Protein AF-A0A1H9YL16-F1 (afdb_monomer_lite)

InterPro domains:
  IPR054199 Protein of unknown function DUF6904 [PF21845] (2-193)

Radius of gyration: 18.54 Å; chains: 1; bounding box: 43×47×52 Å

pLDDT: mean 91.05, std 5.84, range [64.81, 97.44]

Organism: NCBI:txid1120990

Foldseek 3Di:
DKAWAADPPNQWIKIKDDLVLLVLQLVLLDLLLDDPPPDAQCNVVSVLSVVVSVQSVCQNVVNADKDWDQPPDDPVNCVVVVHDDDRTDIMGIGIDGHLSVLSNLLASVVSLVVSLCVQLVDPDDPDSCPRPRRVPDSSSVSSVVVSVNVLVNVPVPDDPVVSVVSVCVSPDPPRHSRNPDCVVSVVVSVVSVD

Sequence (194 aa):
MIFAKNTPNNIGIAIYGDFLDFENLYNALHNVVGEENEFAGYNSARIRVLGLCYDIRHGLMGGLGYEFVDNGLDEDKKRRMELLAPDKNIYLKINVLWPEMLFIMLALNDFLELYAKKKSKTKYSTNLYAEPKVSWDNSIAQVKMLQAAVAECLKGTISETAYGRLLNVMNDRYVSCHGYLTQYIDILNKKLLK

Structure (mmCIF, N/CA/C/O backbone):
data_AF-A0A1H9YL16-F1
#
_entry.id   AF-A0A1H9YL16-F1
#
loop_
_atom_site.group_PDB
_atom_site.id
_atom_site.type_symbol
_atom_site.label_atom_id
_atom_site.label_alt_id
_atom_site.label_comp_id
_atom_site.label_asym_id
_atom_site.label_entity_id
_atom_site.label_seq_id
_atom_site.pdbx_PDB_ins_code
_atom_site.Cartn_x
_atom_site.Cartn_y
_atom_site.Cartn_z
_atom_site.occupancy
_atom_site.B_iso_or_equiv
_atom_site.auth_seq_id
_atom_site.auth_comp_id
_atom_site.auth_asym_id
_atom_site.auth_atom_id
_atom_site.pdbx_PDB_model_num
ATOM 1 N N . MET A 1 1 ? -4.724 8.221 9.145 1.00 81.62 1 MET A N 1
ATOM 2 C CA . MET A 1 1 ? -3.540 7.392 8.830 1.00 81.62 1 MET A CA 1
ATOM 3 C C . MET A 1 1 ? -3.998 5.968 8.605 1.00 81.62 1 MET A C 1
ATOM 5 O O . MET A 1 1 ? -4.716 5.429 9.443 1.00 81.62 1 MET A O 1
ATOM 9 N N . ILE A 1 2 ? -3.551 5.362 7.506 1.00 92.25 2 ILE A N 1
ATOM 10 C CA . ILE A 1 2 ? -3.928 3.997 7.142 1.00 92.25 2 ILE A CA 1
ATOM 11 C C . ILE A 1 2 ? -3.319 2.989 8.115 1.00 92.25 2 ILE A C 1
ATOM 13 O O . ILE A 1 2 ? -2.139 3.080 8.452 1.00 92.25 2 ILE A O 1
ATOM 17 N N . PHE A 1 3 ? -4.110 1.999 8.514 1.00 93.69 3 PHE A N 1
ATOM 18 C CA . PHE A 1 3 ? -3.629 0.818 9.226 1.00 93.69 3 PHE A CA 1
ATOM 19 C C . PHE A 1 3 ? -4.275 -0.443 8.656 1.00 93.69 3 PHE A C 1
ATOM 21 O O . PHE A 1 3 ? -5.264 -0.377 7.923 1.00 93.69 3 PHE A O 1
ATOM 28 N N . ALA A 1 4 ? -3.725 -1.607 8.994 1.00 94.75 4 ALA A N 1
ATOM 29 C CA . ALA A 1 4 ? -4.249 -2.877 8.523 1.00 94.75 4 ALA A CA 1
ATOM 30 C C . ALA A 1 4 ? -4.403 -3.901 9.650 1.00 94.75 4 ALA A C 1
ATOM 32 O O . ALA A 1 4 ? -3.651 -3.900 10.622 1.00 94.75 4 ALA A O 1
ATOM 33 N N . LYS A 1 5 ? -5.396 -4.780 9.511 1.00 94.12 5 LYS A N 1
ATOM 34 C CA . LYS A 1 5 ? -5.653 -5.903 10.420 1.00 94.12 5 LYS A CA 1
ATOM 35 C C . LYS A 1 5 ? -5.912 -7.166 9.610 1.00 94.12 5 LYS A C 1
ATOM 37 O O . LYS A 1 5 ? -6.404 -7.089 8.488 1.00 94.12 5 LYS A O 1
ATOM 42 N N . ASN A 1 6 ? -5.668 -8.336 10.188 1.00 92.56 6 ASN A N 1
ATOM 43 C CA . ASN A 1 6 ? -6.116 -9.575 9.562 1.00 92.56 6 ASN A CA 1
ATOM 44 C C . ASN A 1 6 ? -7.638 -9.636 9.474 1.00 92.56 6 ASN A C 1
ATOM 46 O O . ASN A 1 6 ? -8.360 -9.248 10.394 1.00 92.56 6 ASN A O 1
ATOM 50 N N . THR A 1 7 ? -8.114 -10.193 8.369 1.00 90.00 7 THR A N 1
ATOM 51 C CA . THR A 1 7 ? -9.496 -10.663 8.273 1.00 90.00 7 THR A CA 1
ATOM 52 C C . THR A 1 7 ? -9.680 -11.937 9.108 1.00 90.00 7 THR A C 1
ATOM 54 O O . THR A 1 7 ? -8.699 -12.634 9.397 1.00 90.00 7 THR A O 1
ATOM 57 N N . PRO A 1 8 ? -10.924 -12.274 9.501 1.00 83.81 8 PRO A N 1
ATOM 58 C CA . PRO A 1 8 ? -11.208 -13.547 10.155 1.00 83.81 8 PRO A CA 1
ATOM 59 C C . PRO A 1 8 ? -10.606 -14.729 9.385 1.00 83.81 8 PRO A C 1
ATOM 61 O O . PRO A 1 8 ? -10.583 -14.734 8.154 1.00 83.81 8 PRO A O 1
ATOM 64 N N . ASN A 1 9 ? -10.116 -15.729 10.118 1.00 81.50 9 ASN A N 1
ATOM 65 C CA . ASN A 1 9 ? -9.454 -16.925 9.579 1.00 81.50 9 ASN A CA 1
ATOM 66 C C . ASN A 1 9 ? -8.136 -16.664 8.821 1.00 81.50 9 ASN A C 1
ATOM 68 O O . ASN A 1 9 ? -7.626 -17.577 8.180 1.00 81.50 9 ASN A O 1
ATOM 72 N N . ASN A 1 10 ? -7.565 -15.453 8.901 1.00 82.81 10 ASN A N 1
ATOM 73 C CA . ASN A 1 10 ? -6.308 -15.074 8.238 1.00 82.81 10 ASN A CA 1
ATOM 74 C C . ASN A 1 10 ? -6.303 -15.345 6.719 1.00 82.81 10 ASN A C 1
ATOM 76 O O . ASN A 1 10 ? -5.266 -15.653 6.138 1.00 82.81 10 ASN A O 1
ATOM 80 N N . ILE A 1 11 ? -7.464 -15.226 6.067 1.00 88.12 11 ILE A N 1
ATOM 81 C CA . ILE A 1 11 ? -7.628 -15.425 4.613 1.00 88.12 11 ILE A CA 1
ATOM 82 C C . ILE A 1 11 ? -7.128 -14.194 3.829 1.00 88.12 11 ILE A C 1
ATOM 84 O O . ILE A 1 11 ? -6.765 -14.252 2.654 1.00 88.12 11 ILE A O 1
ATOM 88 N N . GLY A 1 12 ? -7.063 -13.050 4.494 1.00 91.94 12 GLY A N 1
ATOM 89 C CA . GLY A 1 12 ? -6.628 -11.798 3.904 1.00 91.94 12 GLY A CA 1
ATOM 90 C C . GLY A 1 12 ? -6.416 -10.703 4.931 1.00 91.94 12 GLY A C 1
ATOM 91 O O . GLY A 1 12 ? -6.433 -10.938 6.142 1.00 91.94 12 GLY A O 1
ATOM 92 N N . ILE A 1 13 ? -6.294 -9.491 4.419 1.00 94.56 13 ILE A N 1
ATOM 93 C CA . ILE A 1 13 ? -6.033 -8.263 5.149 1.00 94.56 13 ILE A CA 1
ATOM 94 C C . ILE A 1 13 ? -7.198 -7.288 4.966 1.00 94.56 13 ILE A C 1
ATOM 96 O O . ILE A 1 13 ? -7.764 -7.157 3.883 1.00 94.56 13 ILE A O 1
ATOM 100 N N . ALA A 1 14 ? -7.565 -6.616 6.046 1.00 94.56 14 ALA A N 1
ATOM 101 C CA . ALA A 1 14 ? -8.480 -5.494 6.056 1.00 94.56 14 ALA A CA 1
ATOM 102 C C . ALA A 1 14 ? -7.664 -4.211 6.205 1.00 94.56 14 ALA A C 1
ATOM 104 O O . ALA A 1 14 ? -6.931 -4.063 7.183 1.00 94.56 14 ALA A O 1
ATOM 105 N N . ILE A 1 15 ? -7.788 -3.299 5.247 1.00 95.25 15 ILE A N 1
ATOM 106 C CA . ILE A 1 15 ? -7.139 -1.988 5.272 1.00 95.25 15 ILE A CA 1
ATOM 107 C C . ILE A 1 15 ? -8.178 -0.961 5.705 1.00 95.25 15 ILE A C 1
ATOM 109 O O . ILE A 1 15 ? -9.311 -0.970 5.220 1.00 95.25 15 ILE A O 1
ATOM 113 N N . TYR A 1 16 ? -7.768 -0.088 6.616 1.00 94.75 16 TYR A N 1
ATOM 114 C CA . TYR A 1 16 ? -8.599 0.925 7.240 1.00 94.75 16 TYR A CA 1
ATOM 115 C C . TYR A 1 16 ? -8.030 2.315 7.001 1.00 94.75 16 TYR A C 1
ATOM 117 O O . TYR A 1 16 ? -6.815 2.499 7.049 1.00 94.75 16 TYR A O 1
ATOM 125 N N . GLY A 1 17 ? -8.904 3.293 6.810 1.00 93.75 17 GLY A N 1
ATOM 126 C CA . GLY A 1 17 ? -8.534 4.699 6.693 1.00 93.75 17 GLY A CA 1
ATOM 127 C C . GLY A 1 17 ? -9.765 5.590 6.720 1.00 93.75 17 GLY A C 1
ATOM 128 O O . GLY A 1 17 ? -10.891 5.114 6.548 1.00 93.75 17 GLY A O 1
ATOM 129 N N . ASP A 1 18 ? -9.562 6.879 6.959 1.00 92.75 18 ASP A N 1
ATOM 130 C CA . ASP A 1 18 ? -10.617 7.858 6.724 1.00 92.75 18 ASP A CA 1
ATOM 131 C C . ASP A 1 18 ? -10.764 8.175 5.220 1.00 92.75 18 ASP A C 1
ATOM 133 O O . ASP A 1 18 ? -10.103 7.592 4.354 1.00 92.75 18 ASP A O 1
ATOM 137 N N . PHE A 1 19 ? -11.678 9.089 4.894 1.00 92.38 19 PHE A N 1
ATOM 138 C CA . PHE A 1 19 ? -11.917 9.505 3.514 1.00 92.38 19 PHE A CA 1
ATOM 139 C C . PHE A 1 19 ? -10.652 10.066 2.841 1.00 92.38 19 PHE A C 1
ATOM 141 O O . PHE A 1 19 ? -10.338 9.691 1.711 1.00 92.38 19 PHE A O 1
ATOM 148 N N . LEU A 1 20 ? -9.913 10.935 3.536 1.00 93.94 20 LEU A N 1
ATOM 149 C CA . LEU A 1 20 ? -8.737 11.607 2.983 1.00 93.94 20 LEU A CA 1
ATOM 150 C C . LEU A 1 20 ? -7.568 10.636 2.833 1.00 93.94 20 LEU A C 1
ATOM 152 O O . LEU A 1 20 ? -6.841 10.698 1.844 1.00 93.94 20 LEU A O 1
ATOM 156 N N . ASP A 1 21 ? -7.391 9.724 3.785 1.00 94.31 21 ASP A N 1
ATOM 157 C CA . ASP A 1 21 ? -6.419 8.637 3.705 1.00 94.31 21 ASP A CA 1
ATOM 158 C C . ASP A 1 21 ? -6.613 7.827 2.410 1.00 94.31 21 ASP A C 1
ATOM 160 O O . ASP A 1 21 ? -5.667 7.615 1.648 1.00 94.31 21 ASP A O 1
ATOM 164 N N . PHE A 1 22 ? -7.846 7.394 2.134 1.00 94.94 22 PHE A N 1
ATOM 165 C CA . PHE A 1 22 ? -8.168 6.581 0.958 1.00 94.94 22 PHE A CA 1
ATOM 166 C C . PHE A 1 22 ? -8.114 7.369 -0.350 1.00 94.94 22 PHE A C 1
ATOM 168 O O . PHE A 1 22 ? -7.637 6.837 -1.352 1.00 94.94 22 PHE A O 1
ATOM 175 N N . GLU A 1 23 ? -8.535 8.633 -0.355 1.00 95.50 23 GLU A N 1
ATOM 176 C CA . GLU A 1 23 ? -8.397 9.506 -1.522 1.00 95.50 23 GLU A CA 1
ATOM 177 C C . GLU A 1 23 ? -6.918 9.729 -1.882 1.00 95.50 23 GLU A C 1
ATOM 179 O O . GLU A 1 23 ? -6.515 9.571 -3.039 1.00 95.50 23 GLU A O 1
ATOM 184 N N . ASN A 1 24 ? -6.080 10.019 -0.884 1.00 96.44 24 ASN A N 1
ATOM 185 C CA . ASN A 1 24 ? -4.642 10.191 -1.078 1.00 96.44 24 ASN A CA 1
ATOM 186 C C . ASN A 1 24 ? -3.974 8.899 -1.554 1.00 96.44 24 ASN A C 1
ATOM 188 O O . ASN A 1 24 ? -3.151 8.943 -2.471 1.00 96.44 24 ASN A O 1
ATOM 192 N N . LEU A 1 25 ? -4.347 7.751 -0.978 1.00 96.88 25 LEU A N 1
ATOM 193 C CA . LEU A 1 25 ? -3.823 6.455 -1.401 1.00 96.88 25 LEU A CA 1
ATOM 194 C C . LEU A 1 25 ? -4.226 6.123 -2.840 1.00 96.88 25 LEU A C 1
ATOM 196 O O . LEU A 1 25 ? -3.376 5.712 -3.627 1.00 96.88 25 LEU A O 1
ATOM 200 N N . TYR A 1 26 ? -5.495 6.327 -3.199 1.00 96.62 26 TYR A N 1
ATOM 201 C CA . TYR A 1 26 ? -5.990 6.115 -4.558 1.00 96.62 26 TYR A CA 1
ATOM 202 C C . TYR A 1 26 ? -5.183 6.935 -5.573 1.00 96.62 26 TYR A C 1
ATOM 204 O O . TYR A 1 26 ? -4.664 6.387 -6.549 1.00 96.62 26 TYR A O 1
ATOM 212 N N . ASN A 1 27 ? -5.019 8.234 -5.308 1.00 96.69 27 ASN A N 1
ATOM 213 C CA . ASN A 1 27 ? -4.267 9.132 -6.181 1.00 96.69 27 ASN A CA 1
ATOM 214 C C . ASN A 1 27 ? -2.795 8.706 -6.288 1.00 96.69 27 ASN A C 1
ATOM 216 O O . ASN A 1 27 ? -2.235 8.671 -7.383 1.00 96.69 27 ASN A O 1
ATOM 220 N N . ALA A 1 28 ? -2.173 8.334 -5.169 1.00 97.38 28 ALA A N 1
ATOM 221 C CA . ALA A 1 28 ? -0.786 7.888 -5.136 1.00 97.38 28 ALA A CA 1
ATOM 222 C C . ALA A 1 28 ? -0.557 6.599 -5.940 1.00 97.38 28 ALA A C 1
ATOM 224 O O . ALA A 1 28 ? 0.375 6.539 -6.743 1.00 97.38 28 ALA A O 1
ATOM 225 N N . LEU A 1 29 ? -1.417 5.590 -5.766 1.00 97.44 29 LEU A N 1
ATOM 226 C CA . LEU A 1 29 ? -1.339 4.331 -6.509 1.00 97.44 29 LEU A CA 1
ATOM 227 C C . LEU A 1 29 ? -1.522 4.566 -8.012 1.00 97.44 29 LEU A C 1
ATOM 229 O O . LEU A 1 29 ? -0.734 4.061 -8.811 1.00 97.44 29 LEU A O 1
ATOM 233 N N . HIS A 1 30 ? -2.508 5.380 -8.398 1.00 95.69 30 HIS A N 1
ATOM 234 C CA . HIS A 1 30 ? -2.749 5.717 -9.800 1.00 95.69 30 HIS A CA 1
ATOM 235 C C . HIS A 1 30 ? -1.549 6.446 -10.432 1.00 95.69 30 HIS A C 1
ATOM 237 O O . HIS A 1 30 ? -1.158 6.140 -11.557 1.00 95.69 30 HIS A O 1
ATOM 243 N N . ASN A 1 31 ? -0.920 7.368 -9.697 1.00 95.81 31 ASN A N 1
ATOM 244 C CA . ASN A 1 31 ? 0.251 8.109 -10.170 1.00 95.81 31 ASN A CA 1
ATOM 245 C C . ASN A 1 31 ? 1.494 7.223 -10.333 1.00 95.81 31 ASN A C 1
ATOM 247 O O . ASN A 1 31 ? 2.228 7.362 -11.311 1.00 95.81 31 ASN A O 1
ATOM 251 N N . VAL A 1 32 ? 1.747 6.333 -9.368 1.00 96.56 32 VAL A N 1
ATOM 252 C CA . VAL A 1 32 ? 2.953 5.487 -9.333 1.00 96.56 32 VAL A CA 1
ATOM 253 C C . VAL A 1 32 ? 2.912 4.400 -10.406 1.00 96.56 32 VAL A C 1
ATOM 255 O O . VAL A 1 32 ? 3.930 4.114 -11.032 1.00 96.56 32 VAL A O 1
ATOM 258 N N . VAL A 1 33 ? 1.738 3.821 -10.657 1.00 95.62 33 VAL A N 1
ATOM 259 C CA . VAL A 1 33 ? 1.560 2.762 -11.663 1.00 95.62 33 VAL A CA 1
ATOM 260 C C . VAL A 1 33 ? 1.631 3.298 -13.101 1.00 95.62 33 VAL A C 1
ATOM 262 O O . VAL A 1 33 ? 1.930 2.538 -14.024 1.00 95.62 33 VAL A O 1
ATOM 265 N N . GLY A 1 34 ? 1.417 4.602 -13.290 1.00 92.75 34 GLY A N 1
ATOM 266 C CA . GLY A 1 34 ? 1.558 5.272 -14.579 1.00 92.75 34 GLY A CA 1
ATOM 267 C C . GLY A 1 34 ? 0.440 4.966 -15.577 1.00 92.75 34 GLY A C 1
ATOM 268 O O . GLY A 1 34 ? -0.555 4.281 -15.289 1.00 92.75 34 GLY A O 1
ATOM 269 N N . GLU A 1 35 ? 0.611 5.503 -16.780 1.00 92.00 35 GLU A N 1
ATOM 270 C CA . GLU A 1 35 ? -0.367 5.393 -17.862 1.00 92.00 35 GLU A CA 1
ATOM 271 C C . GLU A 1 35 ? -0.364 4.002 -18.513 1.00 92.00 35 GLU A C 1
ATOM 273 O O . GLU A 1 35 ? 0.521 3.166 -18.300 1.00 92.00 35 GLU A O 1
ATOM 278 N N . GLU A 1 36 ? -1.391 3.723 -19.314 1.00 87.44 36 GLU A N 1
ATOM 279 C CA . GLU A 1 36 ? -1.464 2.468 -20.058 1.00 87.44 36 GLU A CA 1
ATOM 280 C C . GLU A 1 36 ? -0.266 2.317 -21.009 1.00 87.44 36 GLU A C 1
ATOM 282 O O . GLU A 1 36 ? 0.101 3.246 -21.726 1.00 87.44 36 GLU A O 1
ATOM 287 N N . ASN A 1 37 ? 0.347 1.128 -21.017 1.00 84.31 37 ASN A N 1
ATOM 288 C CA . ASN A 1 37 ? 1.537 0.796 -21.809 1.00 84.31 37 ASN A CA 1
ATOM 289 C C . ASN A 1 37 ? 2.785 1.647 -21.519 1.00 84.31 37 ASN A C 1
ATOM 291 O O . ASN A 1 37 ? 3.779 1.522 -22.233 1.00 84.31 37 ASN A O 1
ATOM 295 N N . GLU A 1 38 ? 2.781 2.459 -20.459 1.00 89.94 38 GLU A N 1
ATOM 296 C CA . GLU A 1 38 ? 3.949 3.253 -20.080 1.00 89.94 38 GLU A CA 1
ATOM 297 C C . GLU A 1 38 ? 5.131 2.363 -19.657 1.00 89.94 38 GLU A C 1
ATOM 299 O O . GLU A 1 38 ? 6.274 2.585 -20.063 1.00 89.94 38 GLU A O 1
ATOM 304 N N . PHE A 1 39 ? 4.850 1.314 -18.879 1.00 89.75 39 PHE A N 1
ATOM 305 C CA . PHE A 1 39 ? 5.847 0.359 -18.401 1.00 89.75 39 PHE A CA 1
ATOM 306 C C . PHE A 1 39 ? 5.653 -1.005 -19.070 1.00 89.75 39 PHE A C 1
ATOM 308 O O . PHE A 1 39 ? 4.909 -1.867 -18.591 1.00 89.75 39 PHE A O 1
ATOM 315 N N . ALA A 1 40 ? 6.342 -1.213 -20.195 1.00 88.75 40 ALA A N 1
ATOM 316 C CA . ALA A 1 40 ? 6.286 -2.469 -20.938 1.00 88.75 40 ALA A CA 1
ATOM 317 C C . ALA A 1 40 ? 6.629 -3.678 -20.042 1.00 88.75 40 ALA A C 1
ATOM 319 O O . ALA A 1 40 ? 7.577 -3.649 -19.258 1.00 88.75 40 ALA A O 1
ATOM 320 N N . GLY A 1 41 ? 5.833 -4.745 -20.152 1.00 90.38 41 GLY A N 1
ATOM 321 C CA . GLY A 1 41 ? 5.973 -5.963 -19.343 1.00 90.38 41 GLY A CA 1
ATOM 322 C C . GLY A 1 41 ? 5.351 -5.898 -17.943 1.00 90.38 41 GLY A C 1
ATOM 323 O O . GLY A 1 41 ? 5.262 -6.932 -17.289 1.00 90.38 41 GLY A O 1
ATOM 324 N N . TYR A 1 42 ? 4.843 -4.740 -17.507 1.00 94.12 42 TYR A N 1
ATOM 325 C CA . TYR A 1 42 ? 4.148 -4.588 -16.221 1.00 94.12 42 TYR A CA 1
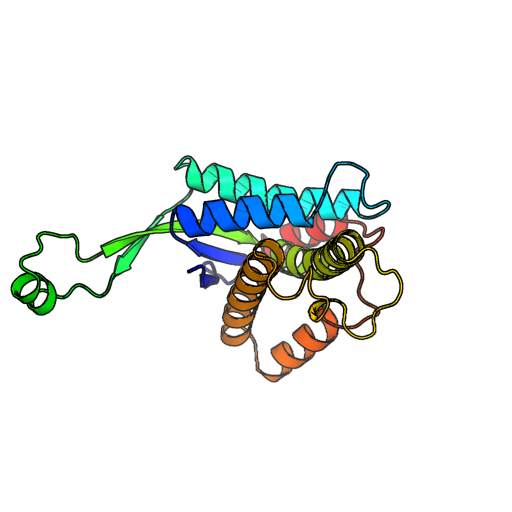ATOM 326 C C . TYR A 1 42 ? 2.624 -4.485 -16.345 1.00 94.12 42 TYR A C 1
ATOM 328 O O . TYR A 1 42 ? 1.941 -4.371 -15.333 1.00 94.12 42 TYR A O 1
ATOM 336 N N . ASN A 1 43 ? 2.062 -4.584 -17.555 1.00 92.25 43 ASN A N 1
ATOM 337 C CA . ASN A 1 43 ? 0.621 -4.428 -17.803 1.00 92.25 43 ASN A CA 1
ATOM 338 C C . ASN A 1 43 ? -0.252 -5.317 -16.898 1.00 92.25 43 ASN A C 1
ATOM 340 O O . ASN A 1 43 ? -1.227 -4.846 -16.318 1.00 92.25 43 ASN A O 1
ATOM 344 N N . SER A 1 44 ? 0.129 -6.584 -16.716 1.00 92.44 44 SER A N 1
ATOM 345 C CA . SER A 1 44 ? -0.629 -7.506 -15.859 1.00 92.44 44 SER A CA 1
ATOM 346 C C . SER A 1 44 ? -0.529 -7.143 -14.375 1.00 92.44 44 SER A C 1
ATOM 348 O O . SER A 1 44 ? -1.525 -7.223 -13.660 1.00 92.44 44 SER A O 1
ATOM 350 N N . ALA A 1 45 ? 0.647 -6.710 -13.910 1.00 95.12 45 ALA A N 1
ATOM 351 C CA . ALA A 1 45 ? 0.844 -6.250 -12.536 1.00 95.12 45 ALA A CA 1
ATOM 352 C C . ALA A 1 45 ? 0.093 -4.932 -12.273 1.00 95.12 45 ALA A C 1
ATOM 354 O O . ALA A 1 45 ? -0.557 -4.782 -11.242 1.00 95.12 45 ALA A O 1
ATOM 355 N N . ARG A 1 46 ? 0.097 -4.018 -13.251 1.00 95.88 46 ARG A N 1
ATOM 356 C CA . ARG A 1 46 ? -0.652 -2.754 -13.239 1.00 95.88 46 ARG A CA 1
ATOM 357 C C . ARG A 1 46 ? -2.140 -2.996 -13.026 1.00 95.88 46 ARG A C 1
ATOM 359 O O . ARG A 1 46 ? -2.728 -2.362 -12.161 1.00 95.88 46 ARG A O 1
ATOM 366 N N . ILE A 1 47 ? -2.737 -3.937 -13.757 1.00 95.31 47 ILE A N 1
ATOM 367 C CA . ILE A 1 47 ? -4.164 -4.269 -13.607 1.00 95.31 47 ILE A CA 1
ATOM 368 C C . ILE A 1 47 ? -4.489 -4.727 -12.177 1.00 95.31 47 ILE A C 1
ATOM 370 O O . ILE A 1 47 ? -5.520 -4.334 -11.643 1.00 95.31 47 ILE A O 1
ATOM 374 N N . ARG A 1 48 ? -3.608 -5.499 -11.531 1.00 96.19 48 ARG A N 1
ATOM 375 C CA . ARG A 1 48 ? -3.805 -5.969 -10.145 1.00 96.19 48 ARG A CA 1
ATOM 376 C C . ARG A 1 48 ? -3.782 -4.817 -9.142 1.00 96.19 48 ARG A C 1
ATOM 378 O O . ARG A 1 48 ? -4.679 -4.705 -8.314 1.00 96.19 48 ARG A O 1
ATOM 385 N N . VAL A 1 49 ? -2.817 -3.902 -9.274 1.00 97.12 49 VAL A N 1
ATOM 386 C CA . VAL A 1 49 ? -2.770 -2.689 -8.437 1.00 97.12 49 VAL A CA 1
ATOM 387 C C . VAL A 1 49 ? -3.985 -1.790 -8.696 1.00 97.12 49 VAL A C 1
ATOM 389 O O . VAL A 1 49 ? -4.571 -1.261 -7.756 1.00 97.12 49 VAL A O 1
ATOM 392 N N . LEU A 1 50 ? -4.425 -1.653 -9.949 1.00 96.44 50 LEU A N 1
ATOM 393 C CA . LEU A 1 50 ? -5.647 -0.913 -10.275 1.00 96.44 50 LEU A CA 1
ATOM 394 C C . LEU A 1 50 ? -6.918 -1.592 -9.748 1.00 96.44 50 LEU A C 1
ATOM 396 O O . LEU A 1 50 ? -7.883 -0.893 -9.452 1.00 96.44 50 LEU A O 1
ATOM 400 N N . GLY A 1 51 ? -6.915 -2.916 -9.577 1.00 95.62 51 GLY A N 1
ATOM 401 C CA . GLY A 1 51 ? -7.964 -3.641 -8.857 1.00 95.62 51 GLY A CA 1
ATOM 402 C C . GLY A 1 51 ? -8.103 -3.152 -7.414 1.00 95.62 51 GLY A C 1
ATOM 403 O O . GLY A 1 51 ? -9.205 -2.835 -6.978 1.00 95.62 51 GLY A O 1
ATOM 404 N N . LEU A 1 52 ? -6.984 -2.946 -6.712 1.00 95.62 52 LEU A N 1
ATOM 405 C CA . LEU A 1 52 ? -7.003 -2.318 -5.386 1.00 95.62 52 LEU A CA 1
ATOM 406 C C . LEU A 1 52 ? -7.534 -0.876 -5.439 1.00 95.62 52 LEU A C 1
ATOM 408 O O . LEU A 1 52 ? -8.322 -0.480 -4.583 1.00 95.62 52 LEU A O 1
ATOM 412 N N . CYS A 1 53 ? -7.149 -0.085 -6.446 1.00 95.75 53 CYS A N 1
ATOM 413 C CA . CYS A 1 53 ? -7.700 1.265 -6.629 1.00 95.75 53 CYS A CA 1
ATOM 414 C C . CYS A 1 53 ? -9.219 1.248 -6.839 1.00 95.75 53 CYS A C 1
ATOM 416 O O . CYS A 1 53 ? -9.919 2.137 -6.351 1.00 95.75 53 CYS A O 1
ATOM 418 N N . TYR A 1 54 ? -9.724 0.251 -7.565 1.00 94.69 54 TYR A N 1
ATOM 419 C CA . TYR A 1 54 ? -11.152 0.053 -7.773 1.00 94.69 54 TYR A CA 1
ATOM 420 C C . TYR A 1 54 ? -11.869 -0.227 -6.448 1.00 94.69 54 TYR A C 1
ATOM 422 O O . TYR A 1 54 ? -12.853 0.449 -6.145 1.00 94.69 54 TYR A O 1
ATOM 430 N N . ASP A 1 55 ? -11.327 -1.119 -5.616 1.00 93.44 55 ASP A N 1
ATOM 431 C CA . ASP A 1 55 ? -11.881 -1.409 -4.289 1.00 93.44 55 ASP A CA 1
ATOM 432 C C . ASP A 1 55 ? -11.864 -0.169 -3.382 1.00 93.44 55 ASP A C 1
ATOM 434 O O . ASP A 1 55 ? -12.876 0.162 -2.766 1.00 93.44 55 ASP A O 1
ATOM 438 N N . ILE A 1 56 ? -10.758 0.587 -3.354 1.00 93.88 56 ILE A N 1
ATOM 439 C CA . ILE A 1 56 ? -10.666 1.850 -2.597 1.00 93.88 56 ILE A CA 1
ATOM 440 C C . ILE A 1 56 ? -11.761 2.825 -3.043 1.00 93.88 56 ILE A C 1
ATOM 442 O O . ILE A 1 56 ? -12.474 3.393 -2.213 1.00 93.88 56 ILE A O 1
ATOM 446 N N . ARG A 1 57 ? -11.936 2.998 -4.357 1.00 91.94 57 ARG A N 1
ATOM 447 C CA . ARG A 1 57 ? -12.941 3.906 -4.920 1.00 91.94 57 ARG A CA 1
ATOM 448 C C . ARG A 1 57 ? -14.363 3.465 -4.580 1.00 91.94 57 ARG A C 1
ATOM 450 O O . ARG A 1 57 ? -15.191 4.306 -4.240 1.00 91.94 57 ARG A O 1
ATOM 457 N N . HIS A 1 58 ? -14.635 2.164 -4.614 1.00 89.94 58 HIS A N 1
ATOM 458 C CA . HIS A 1 58 ? -15.906 1.608 -4.154 1.00 89.94 58 HIS A CA 1
ATOM 459 C C . HIS A 1 58 ? -16.140 1.840 -2.656 1.00 89.94 58 HIS A C 1
ATOM 461 O O . HIS A 1 58 ? -17.263 2.147 -2.252 1.00 89.94 58 HIS A O 1
ATOM 467 N N . GLY A 1 59 ? -15.090 1.763 -1.836 1.00 86.75 59 GLY A N 1
ATOM 468 C CA . GLY A 1 59 ? -15.157 2.102 -0.415 1.00 86.75 59 GLY A CA 1
ATOM 469 C C . GLY A 1 59 ? -15.512 3.565 -0.173 1.00 86.75 59 GLY A C 1
ATOM 470 O O . GLY A 1 59 ? -16.401 3.851 0.625 1.00 86.75 59 GLY A O 1
ATOM 471 N N . LEU A 1 60 ? -14.901 4.484 -0.925 1.00 88.50 60 LEU A N 1
ATOM 472 C CA . LEU A 1 60 ? -15.215 5.918 -0.873 1.00 88.50 60 LEU A CA 1
ATOM 473 C C . LEU A 1 60 ? -16.660 6.231 -1.297 1.00 88.50 60 LEU A C 1
ATOM 475 O O . LEU A 1 60 ? -17.250 7.188 -0.805 1.00 88.50 60 LEU A O 1
ATOM 479 N N . MET A 1 61 ? -17.254 5.415 -2.173 1.00 87.88 61 MET A N 1
ATOM 480 C CA . MET A 1 61 ? -18.661 5.533 -2.585 1.00 87.88 61 MET A CA 1
ATOM 481 C C . MET A 1 61 ? -19.655 4.951 -1.561 1.00 87.88 61 MET A C 1
ATOM 483 O O . MET A 1 61 ? -20.855 4.927 -1.824 1.00 87.88 61 MET A O 1
ATOM 487 N N . GLY A 1 62 ? -19.179 4.464 -0.409 1.00 77.69 62 GLY A N 1
ATOM 488 C CA . GLY A 1 62 ? -20.012 3.840 0.622 1.00 77.69 62 GLY A CA 1
ATOM 489 C C . GLY A 1 62 ? -20.396 2.387 0.324 1.00 77.69 62 GLY A C 1
ATOM 490 O O . GLY A 1 62 ? -21.276 1.840 0.981 1.00 77.69 62 GLY A O 1
ATOM 491 N N . GLY A 1 63 ? -19.755 1.753 -0.665 1.00 69.62 63 GLY A N 1
ATOM 492 C CA . GLY A 1 63 ? -20.036 0.370 -1.061 1.00 69.62 63 GLY A CA 1
ATOM 493 C C . GLY A 1 63 ? -19.339 -0.697 -0.211 1.00 69.62 63 GLY A C 1
ATOM 494 O O . GLY A 1 63 ? -19.647 -1.878 -0.360 1.00 69.62 63 GLY A O 1
ATOM 495 N N . LEU A 1 64 ? -18.402 -0.312 0.661 1.00 67.38 64 LEU A N 1
ATOM 496 C CA . LEU A 1 64 ? -17.644 -1.229 1.519 1.00 67.38 64 LEU A CA 1
ATOM 497 C C . LEU A 1 64 ? -17.897 -0.953 3.006 1.00 67.38 64 LEU A C 1
ATOM 499 O O . LEU A 1 64 ? -18.497 0.052 3.383 1.00 67.38 64 LEU A O 1
ATOM 503 N N . GLY A 1 65 ? -17.476 -1.896 3.853 1.00 81.00 65 GLY A N 1
ATOM 504 C CA . GLY A 1 65 ? -17.703 -1.834 5.295 1.00 81.00 65 GLY A CA 1
ATOM 505 C C . GLY A 1 65 ? -17.061 -0.611 5.953 1.00 81.00 65 GLY A C 1
ATOM 506 O O . GLY A 1 65 ? -16.139 0.002 5.420 1.00 81.00 65 GLY A O 1
ATOM 507 N N . TYR A 1 66 ? -17.528 -0.291 7.154 1.00 88.69 66 TYR A N 1
ATOM 508 C CA . TYR A 1 66 ? -16.964 0.759 7.995 1.00 88.69 66 TYR A CA 1
ATOM 509 C C . TYR A 1 66 ? -16.832 0.270 9.438 1.00 88.69 66 TYR A C 1
ATOM 511 O O . TYR A 1 66 ? -17.472 -0.701 9.845 1.00 88.69 66 TYR A O 1
ATOM 519 N N . GLU A 1 67 ? -15.993 0.943 10.216 1.00 89.88 67 GLU A N 1
ATOM 520 C CA . GLU A 1 67 ? -15.787 0.666 11.635 1.00 89.88 67 GLU A CA 1
ATOM 521 C C . GLU A 1 67 ? -15.726 1.991 12.403 1.00 89.88 67 GLU A C 1
ATOM 523 O O . GLU A 1 67 ? -15.152 2.972 11.925 1.00 89.88 67 GLU A O 1
ATOM 528 N N . PHE A 1 68 ? -16.345 2.035 13.583 1.00 90.00 68 PHE A N 1
ATOM 529 C CA . PHE A 1 68 ? -16.229 3.182 14.479 1.00 90.00 68 PHE A CA 1
ATOM 530 C C . PHE A 1 68 ? -14.951 3.046 15.301 1.00 90.00 68 PHE A C 1
ATOM 532 O O . PHE A 1 68 ? -14.782 2.065 16.024 1.00 90.00 68 PHE A O 1
ATOM 539 N N . VAL A 1 69 ? -14.075 4.039 15.202 1.00 89.88 69 VAL A N 1
ATOM 540 C CA . VAL A 1 69 ? -12.781 4.080 15.888 1.00 89.88 69 VAL A CA 1
ATOM 541 C C . VAL A 1 69 ? -12.782 5.245 16.866 1.00 89.88 69 VAL A C 1
ATOM 543 O O . VAL A 1 69 ? -13.126 6.364 16.487 1.00 89.88 69 VAL A O 1
ATOM 546 N N . ASP A 1 70 ? -12.394 4.994 18.115 1.00 89.50 70 ASP A N 1
ATOM 547 C CA . ASP A 1 70 ? -12.289 6.041 19.132 1.00 89.50 70 ASP A CA 1
ATOM 548 C C . ASP A 1 70 ? -11.295 7.121 18.683 1.00 89.50 70 ASP A C 1
ATOM 550 O O . ASP A 1 70 ? -10.154 6.832 18.320 1.00 89.50 70 ASP A O 1
ATOM 554 N N . ASN A 1 71 ? -11.726 8.382 18.703 1.00 88.56 71 ASN A N 1
ATOM 555 C CA . ASN A 1 71 ? -10.914 9.509 18.231 1.00 88.56 71 ASN A CA 1
ATOM 556 C C . ASN A 1 71 ? -10.086 10.170 19.348 1.00 88.56 71 ASN A C 1
ATOM 558 O O . ASN A 1 71 ? -9.389 11.158 19.115 1.00 88.56 71 ASN A O 1
ATOM 562 N N . GLY A 1 72 ? -10.161 9.626 20.566 1.00 88.12 72 GLY A N 1
ATOM 563 C CA . GLY A 1 72 ? -9.452 10.128 21.739 1.00 88.12 72 GLY A CA 1
ATOM 564 C C . GLY A 1 72 ? -10.087 11.359 22.399 1.00 88.12 72 GLY A C 1
ATOM 565 O O . GLY A 1 72 ? -9.487 11.886 23.344 1.00 88.12 72 GLY A O 1
ATOM 566 N N . LEU A 1 73 ? -11.265 11.816 21.946 1.00 88.38 73 LEU A N 1
ATOM 567 C CA . LEU A 1 73 ? -12.068 12.842 22.620 1.00 88.38 73 LEU A CA 1
ATOM 568 C C . LEU A 1 73 ? -12.842 12.220 23.785 1.00 88.38 73 LEU A C 1
ATOM 570 O O . LEU A 1 73 ? -13.989 11.795 23.648 1.00 88.38 73 LEU A O 1
ATOM 574 N N . ASP A 1 74 ? -12.201 12.197 24.949 1.00 89.31 74 ASP A N 1
ATOM 575 C CA . ASP A 1 74 ? -12.871 11.916 26.215 1.00 89.31 74 ASP A CA 1
ATOM 576 C C . ASP A 1 74 ? -13.745 13.102 26.673 1.00 89.31 74 ASP A C 1
ATOM 578 O O . ASP A 1 74 ? -13.615 14.237 26.200 1.00 89.31 74 ASP A O 1
ATOM 582 N N . GLU A 1 75 ? -14.663 12.834 27.604 1.00 88.44 75 GLU A N 1
ATOM 583 C CA . GLU A 1 75 ? -15.608 13.837 28.114 1.00 88.44 75 GLU A CA 1
ATOM 584 C C . GLU A 1 75 ? -14.906 15.030 28.782 1.00 88.44 75 GLU A C 1
ATOM 586 O O . GLU A 1 75 ? -15.366 16.168 28.672 1.00 88.44 75 GLU A O 1
ATOM 591 N N . ASP A 1 76 ? -13.751 14.810 29.413 1.00 90.56 76 ASP A N 1
ATOM 592 C CA . ASP A 1 76 ? -12.987 15.875 30.063 1.00 90.56 76 ASP A CA 1
ATOM 593 C C . ASP A 1 76 ? -12.320 16.812 29.045 1.00 90.56 76 ASP A C 1
ATOM 595 O O . ASP A 1 76 ? -12.271 18.029 29.243 1.00 90.56 76 ASP A O 1
ATOM 599 N N . LYS A 1 77 ? -11.814 16.284 27.926 1.00 90.81 77 LYS A N 1
ATOM 600 C CA . LYS A 1 77 ? -11.310 17.075 26.795 1.00 90.81 77 LYS A CA 1
ATOM 601 C C . LYS A 1 77 ? -12.437 17.862 26.146 1.00 90.81 77 LYS A C 1
ATOM 603 O O . LYS A 1 77 ? -12.255 19.056 25.929 1.00 90.81 77 LYS A O 1
ATOM 608 N N . LYS A 1 78 ? -13.601 17.247 25.908 1.00 90.75 78 LYS A N 1
ATOM 609 C CA . LYS A 1 78 ? -14.768 17.939 25.332 1.00 90.75 78 LYS A CA 1
ATOM 610 C C . LYS A 1 78 ? -15.212 19.117 26.193 1.00 90.75 78 LYS A C 1
ATOM 612 O O . LYS A 1 78 ? -15.400 20.211 25.670 1.00 90.75 78 LYS A O 1
ATOM 617 N N . ARG A 1 79 ? -15.296 18.926 27.516 1.00 90.44 79 ARG A N 1
ATOM 618 C CA . ARG A 1 79 ? -15.625 20.001 28.468 1.00 90.44 79 ARG A CA 1
ATOM 619 C C . ARG A 1 79 ? -14.593 21.124 28.452 1.00 90.44 79 ARG A C 1
ATOM 621 O O . ARG A 1 79 ? -14.976 22.282 28.373 1.00 90.44 79 ARG A O 1
ATOM 628 N N . ARG A 1 80 ? -13.296 20.796 28.494 1.00 92.25 80 ARG A N 1
ATOM 629 C CA . ARG A 1 80 ? -12.214 21.801 28.467 1.00 92.25 80 ARG A CA 1
ATOM 630 C C . ARG A 1 80 ? -12.132 22.576 27.154 1.00 92.25 80 ARG A C 1
ATOM 632 O O . ARG A 1 80 ? -11.730 23.730 27.171 1.00 92.25 80 ARG A O 1
ATOM 639 N N . MET A 1 81 ? -12.460 21.933 26.036 1.00 91.50 81 MET A N 1
ATOM 640 C CA . MET A 1 81 ? -12.457 22.548 24.706 1.00 91.50 81 MET A CA 1
ATOM 641 C C . MET A 1 81 ? -13.786 23.227 24.356 1.00 91.50 81 MET A C 1
ATOM 643 O O . MET A 1 81 ? -13.897 23.762 23.258 1.00 91.50 81 MET A O 1
ATOM 647 N N . GLU A 1 82 ? -14.788 23.165 25.243 1.00 91.12 82 GLU A N 1
ATOM 648 C CA . GLU A 1 82 ? -16.156 23.642 24.992 1.00 91.12 82 GLU A CA 1
ATOM 649 C C . GLU A 1 82 ? -16.738 23.091 23.672 1.00 91.12 82 GLU A C 1
ATOM 651 O O . GLU A 1 82 ? -17.430 23.782 22.925 1.00 91.12 82 GLU A O 1
ATOM 656 N N . LEU A 1 83 ? -16.438 21.821 23.367 1.00 90.19 83 LEU A N 1
ATOM 657 C CA . LEU A 1 83 ? -16.719 21.197 22.074 1.00 90.19 83 LEU A CA 1
ATOM 658 C C . LEU A 1 83 ? -17.789 20.104 22.187 1.00 90.19 83 LEU A C 1
ATOM 660 O O . LEU A 1 83 ? -17.609 19.100 22.878 1.00 90.19 83 LEU A O 1
ATOM 664 N N . LEU A 1 84 ? -18.867 20.253 21.416 1.00 87.00 84 LEU A N 1
ATOM 665 C CA . LEU A 1 84 ? -19.852 19.199 21.163 1.00 87.00 84 LEU A CA 1
ATOM 666 C C . LEU A 1 84 ? -19.436 18.402 19.921 1.00 87.00 84 LEU A C 1
ATOM 668 O O . LEU A 1 84 ? -19.746 18.787 18.795 1.00 87.00 84 LEU A O 1
ATOM 672 N N . ALA A 1 85 ? -18.722 17.296 20.129 1.00 88.50 85 ALA A N 1
ATOM 673 C CA . ALA A 1 85 ? -18.278 16.409 19.056 1.00 88.50 85 ALA A CA 1
ATOM 674 C C . ALA A 1 85 ? -18.446 14.918 19.420 1.00 88.50 85 ALA A C 1
ATOM 676 O O . ALA A 1 85 ? -18.403 14.568 20.608 1.00 88.50 85 ALA A O 1
ATOM 677 N N . PRO A 1 86 ? -18.615 14.031 18.416 1.00 89.06 86 PRO A N 1
ATOM 678 C CA . PRO A 1 86 ? -18.583 12.583 18.616 1.00 89.06 86 PRO A CA 1
ATOM 679 C C . PRO A 1 86 ? -17.260 12.114 19.239 1.00 89.06 86 PRO A C 1
ATOM 681 O O . PRO A 1 86 ? -16.201 12.679 18.976 1.00 89.06 86 PRO A O 1
ATOM 684 N N . ASP A 1 87 ? -17.316 11.053 20.041 1.00 88.62 87 ASP A N 1
ATOM 685 C CA . ASP A 1 87 ? -16.160 10.335 20.608 1.00 88.62 87 ASP A CA 1
ATOM 686 C C . ASP A 1 87 ? -15.517 9.343 19.620 1.00 88.62 87 ASP A C 1
ATOM 688 O O . ASP A 1 87 ? -14.413 8.842 19.851 1.00 88.62 87 ASP A O 1
ATOM 692 N N . LYS A 1 88 ? -16.193 9.066 18.500 1.00 90.75 88 LYS A N 1
ATOM 693 C CA . LYS A 1 88 ? -15.763 8.098 17.488 1.00 90.75 88 LYS A CA 1
ATOM 694 C C . LYS A 1 88 ? -15.766 8.691 16.091 1.00 90.75 88 LYS A C 1
ATOM 696 O O . LYS A 1 88 ? -16.685 9.409 15.702 1.00 90.75 88 LYS A O 1
ATOM 701 N N . ASN A 1 89 ? -14.759 8.307 15.319 1.00 90.19 89 ASN A N 1
ATOM 702 C CA . ASN A 1 89 ? -14.649 8.570 13.893 1.00 90.19 89 ASN A CA 1
ATOM 703 C C . ASN A 1 89 ? -15.069 7.333 13.096 1.00 90.19 89 ASN A C 1
ATOM 705 O O . ASN A 1 89 ? -14.941 6.202 13.563 1.00 90.19 89 ASN A O 1
ATOM 709 N N . ILE A 1 90 ? -15.544 7.548 11.872 1.00 90.00 90 ILE A N 1
ATOM 710 C CA . ILE A 1 90 ? -15.865 6.470 10.934 1.00 90.00 90 ILE A CA 1
ATOM 711 C C . ILE A 1 90 ? -14.632 6.200 10.080 1.00 90.00 90 ILE A C 1
ATOM 713 O O . ILE A 1 90 ? -14.123 7.108 9.427 1.00 90.00 90 ILE A O 1
ATOM 717 N N . TYR A 1 91 ? -14.166 4.955 10.086 1.00 92.56 91 TYR A N 1
ATOM 718 C CA . TYR A 1 91 ? -13.091 4.486 9.220 1.00 92.56 91 TYR A CA 1
ATOM 719 C C . TYR A 1 91 ? -13.685 3.552 8.174 1.00 92.56 91 TYR A C 1
ATOM 721 O O . TYR A 1 91 ? -14.442 2.637 8.502 1.00 92.56 91 TYR A O 1
ATOM 729 N N . LEU A 1 92 ? -13.339 3.786 6.915 1.00 92.62 92 LEU A N 1
ATOM 730 C CA . LEU A 1 92 ? -13.686 2.915 5.802 1.00 92.62 92 LEU A CA 1
ATOM 731 C C . LEU A 1 92 ? -12.809 1.664 5.849 1.00 92.62 92 LEU A C 1
ATOM 733 O O . LEU A 1 92 ? -11.660 1.717 6.289 1.00 92.62 92 LEU A O 1
ATOM 737 N N . LYS A 1 93 ? -13.355 0.537 5.393 1.00 92.75 93 LYS A N 1
ATOM 738 C CA . LYS A 1 93 ? -12.703 -0.772 5.430 1.00 92.75 93 LYS A CA 1
ATOM 739 C C . LYS A 1 93 ? -12.765 -1.444 4.066 1.00 92.75 93 LYS A C 1
ATOM 741 O O . LYS A 1 93 ? -13.852 -1.703 3.554 1.00 92.75 93 LYS A O 1
ATOM 746 N N . ILE A 1 94 ? -11.608 -1.824 3.534 1.00 93.56 94 ILE A N 1
ATOM 747 C CA . ILE A 1 94 ? -11.492 -2.659 2.330 1.00 93.56 94 ILE A CA 1
ATOM 748 C C . ILE A 1 94 ? -10.824 -3.986 2.687 1.00 93.56 94 ILE A C 1
ATOM 750 O O . ILE A 1 94 ? -9.913 -4.009 3.511 1.00 93.56 94 ILE A O 1
ATOM 754 N N . ASN A 1 95 ? -11.267 -5.092 2.091 1.00 93.62 95 ASN A N 1
ATOM 755 C 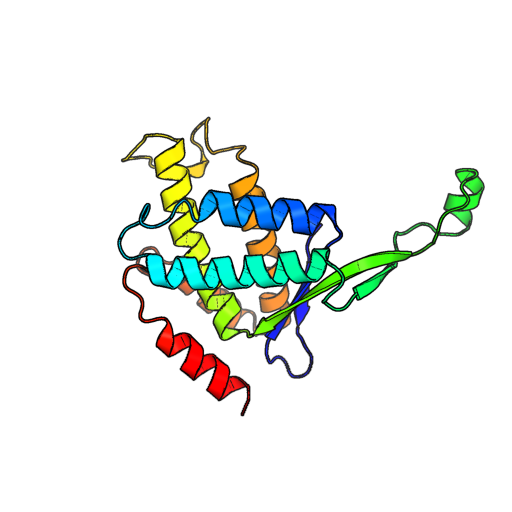CA . ASN A 1 95 ? -10.701 -6.417 2.351 1.00 93.62 95 ASN A CA 1
ATOM 756 C C . ASN A 1 95 ? -10.009 -6.941 1.097 1.00 93.62 95 ASN A C 1
ATOM 758 O O . ASN A 1 95 ? -10.600 -6.922 0.023 1.00 93.62 95 ASN A O 1
ATOM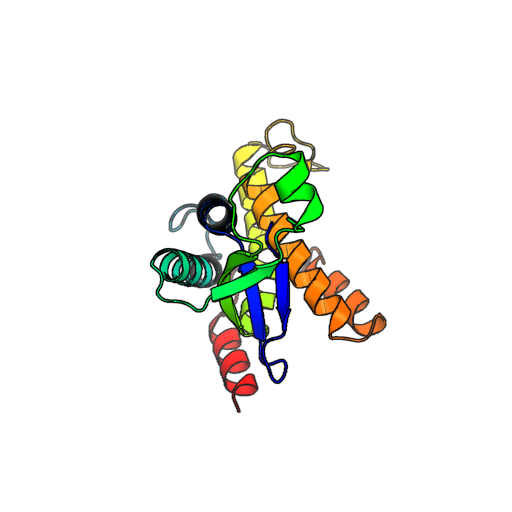 762 N N . VAL A 1 96 ? -8.799 -7.470 1.250 1.00 94.56 96 VAL A N 1
ATOM 763 C CA . VAL A 1 96 ? -8.010 -8.037 0.152 1.00 94.56 96 VAL A CA 1
ATOM 764 C C . VAL A 1 96 ? -7.412 -9.366 0.594 1.00 94.56 96 VAL A C 1
ATOM 766 O O . VAL A 1 96 ? -6.991 -9.512 1.738 1.00 94.56 96 VAL A O 1
ATOM 769 N N . LEU A 1 97 ? -7.363 -10.357 -0.295 1.00 95.19 97 LEU A N 1
ATOM 770 C CA . LEU A 1 97 ? -6.757 -11.656 0.009 1.00 95.19 97 LEU A CA 1
ATOM 771 C C . LEU A 1 97 ? -5.241 -11.531 0.192 1.00 95.19 97 LEU A C 1
ATOM 773 O O . LEU A 1 97 ? -4.592 -10.707 -0.451 1.00 95.19 97 LEU A O 1
ATOM 777 N N . TRP A 1 98 ? -4.659 -12.379 1.041 1.00 94.38 98 TRP A N 1
ATOM 778 C CA . TRP A 1 98 ? -3.221 -12.326 1.322 1.00 94.38 98 TRP A CA 1
ATOM 779 C C . TRP A 1 98 ? -2.330 -12.513 0.082 1.00 94.38 98 TRP A C 1
ATOM 781 O O . TRP A 1 98 ? -1.402 -11.720 -0.077 1.00 94.38 98 TRP A O 1
ATOM 791 N N . PRO A 1 99 ? -2.577 -13.487 -0.820 1.00 94.56 99 PRO A N 1
ATOM 792 C CA . PRO A 1 99 ? -1.748 -13.666 -2.010 1.00 94.56 99 PRO A CA 1
ATOM 793 C C . PRO A 1 99 ? -1.811 -12.450 -2.937 1.00 94.56 99 PRO A C 1
ATOM 795 O O . PRO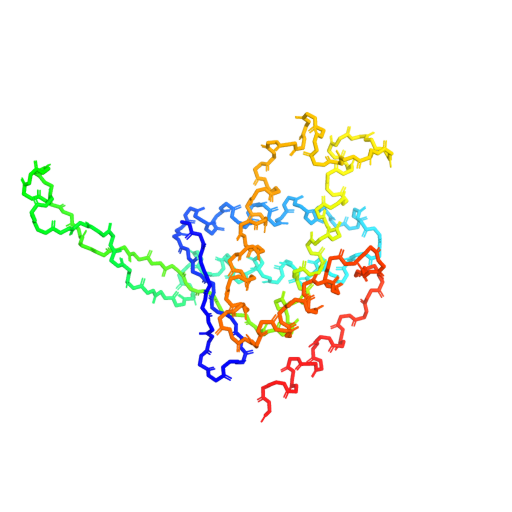 A 1 99 ? -0.779 -12.019 -3.447 1.00 94.56 99 PRO A O 1
ATOM 798 N N . GLU A 1 100 ? -3.001 -11.867 -3.095 1.00 96.00 100 GLU A N 1
ATOM 799 C CA . GLU A 1 100 ? -3.208 -10.639 -3.862 1.00 96.00 100 GLU A CA 1
ATOM 800 C C . GLU A 1 100 ? -2.440 -9.463 -3.243 1.00 96.00 100 GLU A C 1
ATOM 802 O O . GLU A 1 100 ? -1.671 -8.799 -3.934 1.00 96.00 100 GLU A O 1
ATOM 807 N N . MET A 1 101 ? -2.563 -9.246 -1.928 1.00 96.00 101 MET A N 1
ATOM 808 C CA . MET A 1 101 ? -1.866 -8.151 -1.250 1.00 96.00 101 MET A CA 1
ATOM 809 C C . MET A 1 101 ? -0.344 -8.308 -1.313 1.00 96.00 101 MET A C 1
ATOM 811 O O . MET A 1 101 ? 0.358 -7.349 -1.614 1.00 96.00 101 MET A O 1
ATOM 815 N N . LEU A 1 102 ? 0.189 -9.508 -1.065 1.00 94.62 102 LEU A N 1
ATOM 816 C CA . LEU A 1 102 ? 1.631 -9.759 -1.150 1.00 94.62 102 LEU A CA 1
ATOM 817 C C . LEU A 1 102 ? 2.160 -9.527 -2.568 1.00 94.62 102 LEU A C 1
ATOM 819 O O . LEU A 1 102 ? 3.234 -8.952 -2.733 1.00 94.62 102 LEU A O 1
ATOM 823 N N . PHE A 1 103 ? 1.402 -9.928 -3.590 1.00 95.75 103 PHE A N 1
ATOM 824 C CA . PHE A 1 103 ? 1.758 -9.636 -4.974 1.00 95.75 103 PHE A CA 1
ATOM 825 C C . PHE A 1 103 ? 1.735 -8.130 -5.265 1.00 95.75 103 PHE A C 1
ATOM 827 O O . PHE A 1 103 ? 2.685 -7.610 -5.844 1.00 95.75 103 PHE A O 1
ATOM 834 N N . ILE A 1 104 ? 0.700 -7.412 -4.820 1.00 96.88 104 ILE A N 1
ATOM 835 C CA . ILE A 1 104 ? 0.613 -5.951 -4.957 1.00 96.88 104 ILE A CA 1
ATOM 836 C C . ILE A 1 104 ? 1.816 -5.277 -4.292 1.00 96.88 104 ILE A C 1
ATOM 838 O O . ILE A 1 104 ? 2.430 -4.401 -4.890 1.00 96.88 104 ILE A O 1
ATOM 842 N N . MET A 1 105 ? 2.211 -5.714 -3.096 1.00 95.56 105 MET A N 1
ATOM 843 C CA . MET A 1 105 ? 3.383 -5.192 -2.389 1.00 95.56 105 MET A CA 1
ATOM 844 C C . MET A 1 105 ? 4.676 -5.336 -3.201 1.00 95.56 105 MET A C 1
ATOM 846 O O . MET A 1 105 ? 5.466 -4.392 -3.249 1.00 95.56 105 MET A O 1
ATOM 850 N N . LEU A 1 106 ? 4.873 -6.490 -3.850 1.00 95.12 106 LEU A N 1
ATOM 851 C CA . LEU A 1 106 ? 6.004 -6.739 -4.748 1.00 95.12 106 LEU A CA 1
ATOM 852 C C . LEU A 1 106 ? 5.936 -5.851 -5.993 1.00 95.12 106 LEU A C 1
ATOM 854 O O . LEU A 1 106 ? 6.910 -5.185 -6.327 1.00 95.12 106 LEU A O 1
ATOM 858 N N . ALA A 1 107 ? 4.775 -5.784 -6.644 1.00 96.19 107 ALA A N 1
ATOM 859 C CA . ALA A 1 107 ? 4.581 -4.958 -7.831 1.00 96.19 107 ALA A CA 1
ATOM 860 C C . ALA A 1 107 ? 4.821 -3.470 -7.531 1.00 96.19 107 ALA A C 1
ATOM 862 O O . ALA A 1 107 ? 5.411 -2.755 -8.337 1.00 96.19 107 ALA A O 1
ATOM 863 N N . LEU A 1 108 ? 4.406 -2.997 -6.353 1.00 96.88 108 LEU A N 1
ATOM 864 C CA . LEU A 1 108 ? 4.638 -1.624 -5.913 1.00 96.88 108 LEU A CA 1
ATOM 865 C C . LEU A 1 108 ? 6.125 -1.317 -5.715 1.00 96.88 108 LEU A C 1
ATOM 867 O O . LEU A 1 108 ? 6.518 -0.181 -5.960 1.00 96.88 108 LEU A O 1
ATOM 871 N N . ASN A 1 109 ? 6.964 -2.286 -5.336 1.00 95.00 109 ASN A N 1
ATOM 872 C CA . ASN A 1 109 ? 8.413 -2.064 -5.294 1.00 95.00 109 ASN A CA 1
ATOM 873 C C . ASN A 1 109 ? 8.960 -1.721 -6.688 1.00 95.00 109 ASN A C 1
ATOM 875 O O . ASN A 1 109 ? 9.656 -0.713 -6.829 1.00 95.00 109 ASN A O 1
ATOM 879 N N . ASP A 1 110 ? 8.572 -2.489 -7.712 1.00 94.75 110 ASP A N 1
ATOM 880 C CA . ASP A 1 110 ? 8.965 -2.219 -9.099 1.00 94.75 110 ASP A CA 1
ATOM 881 C C . ASP A 1 110 ? 8.413 -0.870 -9.587 1.00 94.75 110 ASP A C 1
ATOM 883 O O . ASP A 1 110 ? 9.151 -0.046 -10.133 1.00 94.75 110 ASP A O 1
ATOM 887 N N . PHE A 1 111 ? 7.117 -0.606 -9.370 1.00 96.12 111 PHE A N 1
ATOM 888 C CA . PHE A 1 111 ? 6.492 0.638 -9.825 1.00 96.12 111 PHE A CA 1
ATOM 889 C C . PHE A 1 111 ? 7.081 1.874 -9.148 1.00 96.12 111 PHE A C 1
ATOM 891 O O . PHE A 1 111 ? 7.275 2.886 -9.815 1.00 96.12 111 PHE A O 1
ATOM 898 N N . LEU A 1 112 ? 7.418 1.809 -7.857 1.00 95.25 112 LEU A N 1
ATOM 899 C CA . LEU A 1 112 ? 8.080 2.915 -7.168 1.00 95.25 112 LEU A CA 1
ATOM 900 C C . LEU A 1 112 ? 9.451 3.220 -7.774 1.00 95.25 112 LEU A C 1
ATOM 902 O O . LEU A 1 112 ? 9.781 4.390 -7.973 1.00 95.25 112 LEU A O 1
ATOM 906 N N . GLU A 1 113 ? 10.233 2.192 -8.109 1.00 92.56 113 GLU A N 1
ATOM 907 C CA . GLU A 1 113 ? 11.526 2.376 -8.766 1.00 92.56 113 GLU A CA 1
ATOM 908 C C . GLU A 1 113 ? 11.365 2.979 -10.171 1.00 92.56 113 GLU A C 1
ATOM 910 O O . GLU A 1 113 ? 12.069 3.928 -10.530 1.00 92.56 113 GLU A O 1
ATOM 915 N N . LEU A 1 114 ? 10.411 2.481 -10.962 1.00 93.12 114 LEU A N 1
ATOM 916 C CA . LEU A 1 114 ? 10.107 3.000 -12.299 1.00 93.12 114 LEU A CA 1
ATOM 917 C C . LEU A 1 114 ? 9.623 4.456 -12.254 1.00 93.12 114 LEU A C 1
ATOM 919 O O . LEU A 1 114 ? 10.142 5.312 -12.979 1.00 93.12 114 LEU A O 1
ATOM 923 N N . TYR A 1 115 ? 8.682 4.755 -11.359 1.00 94.56 115 TYR A N 1
ATOM 924 C CA . TYR A 1 115 ? 8.149 6.094 -11.130 1.00 94.56 115 TYR A CA 1
ATOM 925 C C . TYR A 1 115 ? 9.251 7.070 -10.699 1.00 94.56 115 TYR A C 1
ATOM 927 O O . TYR A 1 115 ? 9.385 8.162 -11.260 1.00 94.56 115 TYR A O 1
ATOM 935 N N . ALA A 1 116 ? 10.103 6.670 -9.755 1.00 93.38 116 ALA A N 1
ATOM 936 C CA . ALA A 1 116 ? 11.182 7.518 -9.273 1.00 93.38 116 ALA A CA 1
ATOM 937 C C . ALA A 1 116 ? 12.282 7.740 -10.334 1.00 93.38 116 ALA A C 1
ATOM 939 O O . ALA A 1 116 ? 12.786 8.861 -10.458 1.00 93.38 116 ALA A O 1
ATOM 940 N N . LYS A 1 117 ? 12.606 6.740 -11.174 1.00 91.62 117 LYS A N 1
ATOM 941 C CA . LYS A 1 117 ? 13.506 6.895 -12.342 1.00 91.62 117 LYS A CA 1
ATOM 942 C C . LYS A 1 117 ? 12.940 7.881 -13.361 1.00 91.62 117 LYS A C 1
ATOM 944 O O . LYS A 1 117 ? 13.653 8.769 -13.833 1.00 91.62 117 LYS A O 1
ATOM 949 N N . LYS A 1 118 ? 11.643 7.773 -13.666 1.00 91.31 118 LYS A N 1
ATOM 950 C CA . LYS A 1 118 ? 10.935 8.711 -14.549 1.00 91.31 118 LYS A CA 1
ATOM 951 C C . LYS A 1 118 ? 11.007 10.138 -14.001 1.00 91.31 118 LYS A C 1
ATOM 953 O O . LYS A 1 118 ? 11.350 11.067 -14.733 1.00 91.31 118 LYS A O 1
ATOM 958 N N . LYS A 1 119 ? 10.719 10.319 -12.709 1.00 91.06 119 LYS A N 1
ATOM 959 C CA . LYS A 1 119 ? 10.638 11.642 -12.079 1.00 91.06 119 LYS A CA 1
ATOM 960 C C . LYS A 1 119 ? 12.001 12.317 -11.905 1.00 91.06 119 LYS A C 1
ATOM 962 O O . LYS A 1 119 ? 12.123 13.521 -12.152 1.00 91.06 119 LYS A O 1
ATOM 967 N N . SER A 1 120 ? 13.035 11.561 -11.533 1.00 89.38 120 SER A N 1
ATOM 968 C CA . SER A 1 120 ? 14.405 12.083 -11.433 1.00 89.38 120 SER A CA 1
ATOM 969 C C . SER A 1 120 ? 15.007 12.414 -12.805 1.00 89.38 120 SER A C 1
ATOM 971 O O . SER A 1 120 ? 15.840 13.313 -12.896 1.00 89.38 120 SER A O 1
ATOM 973 N N . LYS A 1 121 ? 14.524 11.769 -13.884 1.00 85.94 121 LYS A N 1
ATOM 974 C CA . LYS A 1 121 ? 15.132 11.760 -15.231 1.00 85.94 121 LYS A CA 1
ATOM 975 C C . LYS A 1 121 ? 16.551 11.174 -15.240 1.00 85.94 121 LYS A C 1
ATOM 977 O O . LYS A 1 121 ? 17.295 11.375 -16.199 1.00 85.94 121 LYS A O 1
ATOM 982 N N . THR A 1 122 ? 16.910 10.426 -14.201 1.00 79.12 122 THR A N 1
ATOM 983 C CA . THR A 1 122 ? 18.235 9.835 -14.028 1.00 79.12 122 THR A CA 1
ATOM 984 C C . THR A 1 122 ? 18.144 8.328 -14.236 1.00 79.12 122 THR A C 1
ATOM 986 O O . THR A 1 122 ? 17.362 7.642 -13.582 1.00 79.12 122 THR A O 1
ATOM 989 N N . LYS A 1 123 ? 18.962 7.794 -15.152 1.00 64.94 123 LYS A N 1
ATOM 990 C CA . LYS A 1 123 ? 19.051 6.340 -15.395 1.00 64.94 123 LYS A CA 1
ATOM 991 C C . LYS A 1 123 ? 19.962 5.622 -14.395 1.00 64.94 123 LYS A C 1
ATOM 993 O O . LYS A 1 123 ? 19.778 4.434 -14.158 1.00 64.94 123 LYS A O 1
ATOM 998 N N . TYR A 1 124 ? 20.916 6.347 -13.812 1.00 64.81 124 TYR A N 1
ATOM 999 C CA . TYR A 1 124 ? 21.951 5.813 -12.930 1.00 64.81 124 TYR A CA 1
ATOM 1000 C C . TYR A 1 124 ? 22.051 6.687 -11.681 1.00 64.81 124 TYR A C 1
ATOM 1002 O O . TYR A 1 124 ? 22.763 7.686 -11.676 1.00 64.81 124 TYR A O 1
ATOM 1010 N N . SER A 1 125 ? 21.295 6.339 -10.642 1.00 70.50 125 SER A N 1
ATOM 1011 C CA . SER A 1 125 ? 21.439 6.936 -9.313 1.00 70.50 125 SER A CA 1
ATOM 1012 C C . SER A 1 125 ? 21.778 5.831 -8.326 1.00 70.50 125 SER A C 1
ATOM 1014 O O . SER A 1 125 ? 21.157 4.768 -8.338 1.00 70.50 125 SER A O 1
ATOM 1016 N N . THR A 1 126 ? 22.783 6.071 -7.488 1.00 74.62 126 THR A N 1
ATOM 1017 C CA . THR A 1 126 ? 23.147 5.173 -6.385 1.00 74.62 126 THR A CA 1
ATOM 1018 C C . THR A 1 126 ? 22.089 5.179 -5.286 1.00 74.62 126 THR A C 1
ATOM 1020 O O . THR A 1 126 ? 21.945 4.181 -4.584 1.00 74.62 126 THR A O 1
ATOM 1023 N N . ASN A 1 127 ? 21.322 6.269 -5.157 1.00 84.19 127 ASN A N 1
ATOM 1024 C CA . ASN A 1 127 ? 20.179 6.361 -4.259 1.00 84.19 127 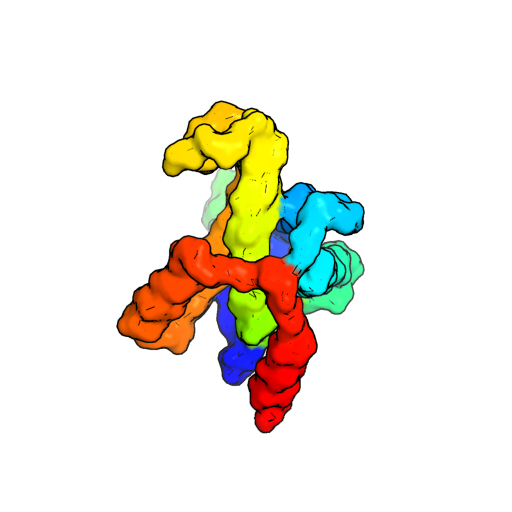ASN A CA 1
ATOM 1025 C C . ASN A 1 127 ? 19.053 7.188 -4.890 1.00 84.19 127 ASN A C 1
ATOM 1027 O O . ASN A 1 127 ? 18.945 8.398 -4.695 1.00 84.19 127 ASN A O 1
ATOM 1031 N N . LEU A 1 128 ? 18.176 6.492 -5.610 1.00 85.19 128 LEU A N 1
ATOM 1032 C CA . LEU A 1 128 ? 17.064 7.089 -6.340 1.00 85.19 128 LEU A CA 1
ATOM 1033 C C . LEU A 1 128 ? 16.098 7.884 -5.443 1.00 85.19 128 LEU A C 1
ATOM 1035 O O . LEU A 1 128 ? 15.534 8.884 -5.880 1.00 85.19 128 LEU A O 1
ATOM 1039 N N . TYR A 1 129 ? 15.933 7.466 -4.186 1.00 85.94 129 TYR A N 1
ATOM 1040 C CA . TYR A 1 129 ? 15.044 8.121 -3.224 1.00 85.94 129 TYR A CA 1
ATOM 1041 C C . TYR A 1 129 ? 15.670 9.356 -2.564 1.00 85.94 129 TYR A C 1
ATOM 1043 O O . TYR A 1 129 ? 14.955 10.133 -1.944 1.00 85.94 129 TYR A O 1
ATOM 1051 N N . ALA A 1 130 ? 16.981 9.576 -2.706 1.00 87.44 130 ALA A N 1
ATOM 1052 C CA . ALA A 1 130 ? 17.640 10.797 -2.238 1.00 87.44 130 ALA A CA 1
ATOM 1053 C C . ALA A 1 130 ? 17.640 11.922 -3.288 1.00 87.44 130 ALA A C 1
ATOM 1055 O O . ALA A 1 130 ? 18.019 13.052 -2.979 1.00 87.44 130 ALA A O 1
ATOM 1056 N N . GLU A 1 131 ? 17.213 11.640 -4.522 1.00 87.31 131 GLU A N 1
ATOM 1057 C CA . GLU A 1 131 ? 17.138 12.641 -5.586 1.00 87.31 131 GLU A CA 1
ATOM 1058 C C . GLU A 1 131 ? 16.188 13.789 -5.191 1.00 87.31 131 GLU A C 1
ATOM 1060 O O . GLU A 1 131 ? 15.070 13.519 -4.742 1.00 87.31 131 GLU A O 1
ATOM 1065 N N . PRO A 1 132 ? 16.544 15.071 -5.418 1.00 86.75 132 PRO A N 1
ATOM 1066 C CA . PRO A 1 132 ? 15.746 16.216 -4.956 1.00 86.75 132 PRO A CA 1
ATOM 1067 C C . PRO A 1 132 ? 14.281 16.221 -5.416 1.00 86.75 132 PRO A C 1
ATOM 1069 O O . PRO A 1 132 ? 13.416 16.773 -4.745 1.00 86.75 132 PRO A O 1
ATOM 1072 N N . LYS A 1 133 ? 13.989 15.613 -6.573 1.00 87.25 133 LYS A N 1
ATOM 1073 C CA . LYS A 1 133 ? 12.627 15.521 -7.132 1.00 87.25 133 LYS A CA 1
ATOM 1074 C C . LYS A 1 133 ? 11.801 14.366 -6.560 1.00 87.25 133 LYS A C 1
ATOM 1076 O O . LYS A 1 133 ? 10.605 14.305 -6.827 1.00 87.25 133 LYS A O 1
ATOM 1081 N N . VAL A 1 134 ? 12.441 13.437 -5.856 1.00 91.31 134 VAL A N 1
ATOM 1082 C CA . VAL A 1 134 ? 11.863 12.166 -5.398 1.00 91.31 134 VAL A CA 1
ATOM 1083 C C . VAL A 1 134 ? 11.781 12.118 -3.873 1.00 91.31 134 VAL A C 1
ATOM 1085 O O . VAL A 1 134 ? 10.819 11.578 -3.340 1.00 91.31 134 VAL A O 1
ATOM 1088 N N . SER A 1 135 ? 12.747 12.713 -3.173 1.00 90.38 135 SER A N 1
ATOM 1089 C CA . SER A 1 135 ? 12.917 12.593 -1.719 1.00 90.38 135 SER A CA 1
ATOM 1090 C C . SER A 1 135 ? 11.703 12.994 -0.884 1.00 90.38 135 SER A C 1
ATOM 1092 O O . SER A 1 135 ? 11.459 12.398 0.161 1.00 90.38 135 SER A O 1
ATOM 1094 N N . TRP A 1 136 ? 10.915 13.954 -1.364 1.00 92.38 136 TRP A N 1
ATOM 1095 C CA . TRP A 1 136 ? 9.702 14.443 -0.700 1.00 92.38 136 TRP A CA 1
ATOM 1096 C C . TRP A 1 136 ? 8.439 14.169 -1.526 1.00 92.38 136 TRP A C 1
ATOM 1098 O O . TRP A 1 136 ? 7.453 14.901 -1.441 1.00 92.38 136 TRP A O 1
ATOM 1108 N N . ASP A 1 137 ? 8.473 13.152 -2.389 1.00 95.19 137 ASP A N 1
ATOM 1109 C CA . ASP A 1 137 ? 7.328 12.804 -3.221 1.00 95.19 137 ASP A CA 1
ATOM 1110 C C . ASP A 1 137 ? 6.195 12.193 -2.385 1.00 95.19 137 ASP A C 1
ATOM 1112 O O . ASP A 1 137 ? 6.338 11.127 -1.783 1.00 95.19 137 ASP A O 1
ATOM 1116 N N . ASN A 1 138 ? 5.038 12.858 -2.394 1.00 95.19 138 ASN A N 1
ATOM 1117 C CA . ASN A 1 138 ? 3.869 12.412 -1.641 1.00 95.19 138 ASN A CA 1
ATOM 1118 C C . ASN A 1 138 ? 3.339 11.050 -2.125 1.00 95.19 138 ASN A C 1
ATOM 1120 O O . ASN A 1 138 ? 2.938 10.233 -1.307 1.00 95.19 138 ASN A O 1
ATOM 1124 N N . SER A 1 139 ? 3.365 10.757 -3.430 1.00 96.56 139 SER A N 1
ATOM 1125 C CA . SER A 1 139 ? 2.845 9.476 -3.937 1.00 96.56 139 SER A CA 1
ATOM 1126 C C . SER A 1 139 ? 3.707 8.306 -3.454 1.00 96.56 139 SER A C 1
ATOM 1128 O O . SER A 1 139 ? 3.177 7.292 -3.005 1.00 96.56 139 SER A O 1
ATOM 1130 N N . ILE A 1 140 ? 5.032 8.472 -3.445 1.00 96.31 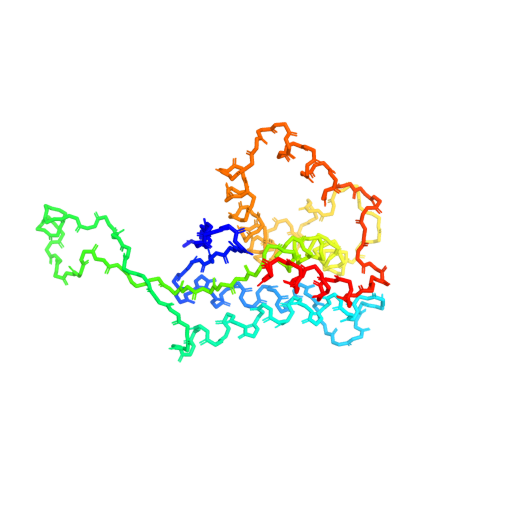140 ILE A N 1
ATOM 1131 C CA . ILE A 1 140 ? 5.959 7.489 -2.869 1.00 96.31 140 ILE A CA 1
ATOM 1132 C C . ILE A 1 140 ? 5.697 7.310 -1.373 1.00 96.31 140 ILE A C 1
ATOM 1134 O O . ILE A 1 140 ? 5.626 6.174 -0.905 1.00 96.31 140 ILE A O 1
ATOM 1138 N N . ALA A 1 141 ? 5.523 8.406 -0.629 1.00 96.06 141 ALA A N 1
ATOM 1139 C CA . ALA A 1 141 ? 5.254 8.349 0.805 1.00 96.06 141 ALA A CA 1
ATOM 1140 C C . ALA A 1 141 ? 3.952 7.592 1.118 1.00 96.06 141 ALA A C 1
ATOM 1142 O O . ALA A 1 141 ? 3.971 6.674 1.933 1.00 96.06 141 ALA A O 1
ATOM 1143 N N . GLN A 1 142 ? 2.851 7.901 0.426 1.00 96.94 142 GLN A N 1
ATOM 1144 C CA . GLN A 1 142 ? 1.559 7.228 0.616 1.00 96.94 142 GLN A CA 1
ATOM 1145 C C . GLN A 1 142 ? 1.631 5.729 0.298 1.00 96.94 142 GLN A C 1
ATOM 1147 O O . GLN A 1 142 ? 1.146 4.900 1.068 1.00 96.94 142 GLN A O 1
ATOM 1152 N N . VAL A 1 143 ? 2.298 5.352 -0.798 1.00 97.19 143 VAL A N 1
ATOM 1153 C CA . VAL A 1 143 ? 2.497 3.935 -1.132 1.00 97.19 143 VAL A CA 1
ATOM 1154 C C . VAL A 1 143 ? 3.359 3.243 -0.072 1.00 97.19 143 VAL A C 1
ATOM 1156 O O . VAL A 1 143 ? 3.031 2.138 0.356 1.00 97.19 143 VAL A O 1
ATOM 1159 N N . LYS A 1 144 ? 4.426 3.889 0.415 1.00 95.94 144 LYS A N 1
ATOM 1160 C CA . LYS A 1 144 ? 5.257 3.350 1.503 1.00 95.94 144 LYS A CA 1
ATOM 1161 C C . LYS A 1 144 ? 4.490 3.231 2.821 1.00 95.94 144 LYS A C 1
ATOM 1163 O O . LYS A 1 144 ? 4.731 2.275 3.551 1.00 95.94 144 LYS A O 1
ATOM 1168 N N . MET A 1 145 ? 3.549 4.132 3.107 1.00 96.69 145 MET A N 1
ATOM 1169 C CA . MET A 1 145 ? 2.658 4.026 4.267 1.00 96.69 145 MET A CA 1
ATOM 1170 C C . MET A 1 145 ? 1.746 2.800 4.168 1.00 96.69 145 MET A C 1
ATOM 1172 O O . MET A 1 145 ? 1.647 2.051 5.138 1.00 96.69 145 MET A O 1
ATOM 1176 N N . LEU A 1 146 ? 1.155 2.533 2.996 1.00 96.88 146 LEU A N 1
ATOM 1177 C CA . LEU A 1 146 ? 0.429 1.280 2.760 1.00 96.88 146 LEU A CA 1
ATOM 1178 C C . LEU A 1 146 ? 1.350 0.070 2.980 1.00 96.88 146 LEU A C 1
ATOM 1180 O O . LEU A 1 146 ? 0.985 -0.858 3.703 1.00 96.88 146 LEU A O 1
ATOM 1184 N N . GLN A 1 147 ? 2.557 0.093 2.403 1.00 96.50 147 GLN A N 1
ATOM 1185 C CA . GLN A 1 147 ? 3.510 -1.006 2.554 1.00 96.50 147 GLN A CA 1
ATOM 1186 C C . GLN A 1 147 ? 3.891 -1.250 4.024 1.00 96.50 147 GLN A C 1
ATOM 1188 O O . GLN A 1 147 ? 3.965 -2.398 4.465 1.00 96.50 147 GLN A O 1
ATOM 1193 N N . ALA A 1 148 ? 4.085 -0.183 4.799 1.00 96.25 148 ALA A N 1
ATOM 1194 C CA . ALA A 1 148 ? 4.376 -0.263 6.224 1.00 96.25 148 ALA A CA 1
ATOM 1195 C C . ALA A 1 148 ? 3.199 -0.847 7.021 1.00 96.25 148 ALA A C 1
ATOM 1197 O O . ALA A 1 148 ? 3.414 -1.755 7.821 1.00 96.25 148 ALA A O 1
ATOM 1198 N N . ALA A 1 149 ? 1.964 -0.406 6.755 1.00 96.56 149 ALA A N 1
ATOM 1199 C CA . ALA A 1 149 ? 0.767 -0.924 7.421 1.00 96.56 149 ALA A CA 1
ATOM 1200 C C . ALA A 1 149 ? 0.566 -2.431 7.168 1.00 96.56 149 ALA A C 1
ATOM 1202 O O . ALA A 1 149 ? 0.250 -3.191 8.085 1.00 96.56 149 ALA A O 1
ATOM 1203 N N . VAL A 1 150 ? 0.800 -2.890 5.933 1.00 95.62 150 VAL A N 1
ATOM 1204 C CA . VAL A 1 150 ? 0.739 -4.319 5.584 1.00 95.62 150 VAL A CA 1
ATOM 1205 C C . VAL A 1 150 ? 1.855 -5.107 6.276 1.00 95.62 150 VAL A C 1
ATOM 1207 O O . VAL A 1 150 ? 1.604 -6.189 6.809 1.00 95.62 150 VAL A O 1
ATOM 1210 N N . ALA A 1 151 ? 3.079 -4.573 6.301 1.00 94.62 151 ALA A N 1
ATOM 1211 C CA . ALA A 1 151 ? 4.215 -5.209 6.965 1.00 94.62 151 ALA A CA 1
ATOM 1212 C C . ALA A 1 151 ? 4.008 -5.333 8.485 1.00 94.62 151 ALA A C 1
ATOM 1214 O O . ALA A 1 151 ? 4.301 -6.379 9.063 1.00 94.62 151 ALA A O 1
ATOM 1215 N N . GLU A 1 152 ? 3.446 -4.310 9.129 1.00 94.44 152 GLU A N 1
ATOM 1216 C CA . GLU A 1 152 ? 3.101 -4.343 10.553 1.00 94.44 152 GLU A CA 1
ATOM 1217 C C . GLU A 1 152 ? 2.052 -5.424 10.852 1.00 94.44 152 GLU A C 1
ATOM 1219 O O . GLU A 1 152 ? 2.233 -6.228 11.770 1.00 94.44 152 GLU A O 1
ATOM 1224 N N . CYS A 1 153 ? 1.016 -5.528 10.013 1.00 93.94 153 CYS A N 1
ATOM 1225 C CA . CYS A 1 153 ? 0.026 -6.599 10.110 1.00 93.94 153 CYS A CA 1
ATOM 1226 C C . CYS A 1 153 ? 0.669 -7.989 9.944 1.00 93.94 153 CYS A C 1
ATOM 1228 O O . CYS A 1 153 ? 0.404 -8.897 10.736 1.00 93.94 153 CYS A O 1
ATOM 1230 N N . LEU A 1 154 ? 1.562 -8.167 8.962 1.00 92.56 154 LEU A N 1
ATOM 1231 C CA . LEU A 1 154 ? 2.302 -9.420 8.762 1.00 92.56 154 LEU A CA 1
ATOM 1232 C C . LEU A 1 154 ? 3.124 -9.798 9.995 1.00 92.56 154 LEU A C 1
ATOM 1234 O O . LEU A 1 154 ? 3.059 -10.945 10.436 1.00 92.56 154 LEU A O 1
ATOM 1238 N N . LYS A 1 155 ? 3.852 -8.842 10.582 1.00 92.62 155 LYS A N 1
ATOM 1239 C CA . LYS A 1 155 ? 4.696 -9.068 11.763 1.00 92.62 155 LYS A CA 1
ATOM 1240 C C . LYS A 1 155 ? 3.908 -9.629 12.950 1.00 92.62 155 LYS A C 1
ATOM 1242 O O . LYS A 1 155 ? 4.435 -10.461 13.678 1.00 92.62 155 LYS A O 1
ATOM 1247 N N . GLY A 1 156 ? 2.656 -9.204 13.129 1.00 88.62 156 GLY A N 1
ATOM 1248 C CA . GLY A 1 156 ? 1.764 -9.729 14.171 1.00 88.62 156 GLY A CA 1
ATOM 1249 C C . GLY A 1 156 ? 1.152 -11.103 13.863 1.00 88.62 156 GLY A C 1
ATOM 1250 O O . GLY A 1 156 ? 0.532 -11.698 14.739 1.00 88.62 156 GLY A O 1
ATOM 1251 N N . THR A 1 157 ? 1.302 -11.608 12.635 1.00 87.75 157 THR A N 1
ATOM 1252 C CA . THR A 1 157 ? 0.625 -12.826 12.151 1.00 87.75 157 THR A CA 1
ATOM 1253 C C . THR A 1 157 ? 1.539 -14.046 12.108 1.00 87.75 157 THR A C 1
ATOM 1255 O O . THR A 1 157 ? 1.098 -15.164 12.366 1.00 87.75 157 THR A O 1
ATOM 1258 N N . ILE A 1 158 ? 2.804 -13.849 11.738 1.00 89.69 158 ILE A N 1
ATOM 1259 C CA . ILE A 1 158 ? 3.778 -14.927 11.519 1.00 89.69 158 ILE A CA 1
ATOM 1260 C C . ILE A 1 158 ? 4.927 -14.841 12.525 1.00 89.69 158 ILE A C 1
ATOM 1262 O O . ILE A 1 158 ? 5.130 -13.815 13.169 1.00 89.69 158 ILE A O 1
ATOM 1266 N N . SER A 1 159 ? 5.709 -15.916 12.660 1.00 93.12 159 SER A N 1
ATOM 1267 C CA . SER A 1 159 ? 6.890 -15.896 13.528 1.00 93.12 159 SER A CA 1
ATOM 1268 C C . SER A 1 159 ? 7.913 -14.860 13.054 1.00 93.12 159 SER A C 1
ATOM 1270 O O . SER A 1 159 ? 8.069 -14.624 11.855 1.00 93.12 159 SER A O 1
ATOM 1272 N N . GLU A 1 160 ? 8.687 -14.302 13.985 1.00 92.56 160 GLU A N 1
ATOM 1273 C CA . GLU A 1 160 ? 9.740 -13.322 13.679 1.00 92.56 160 GLU A CA 1
ATOM 1274 C C . GLU A 1 160 ? 10.753 -13.848 12.644 1.00 92.56 160 GLU A C 1
ATOM 1276 O O . GLU A 1 160 ? 11.173 -13.133 11.734 1.00 92.56 160 GLU A O 1
ATOM 1281 N N . THR A 1 161 ? 11.070 -15.144 12.713 1.00 93.06 161 THR A N 1
ATOM 1282 C CA . THR A 1 161 ? 11.938 -15.829 11.746 1.00 93.06 161 THR A CA 1
ATOM 1283 C C . THR A 1 161 ? 11.335 -15.900 10.343 1.00 93.06 161 THR A C 1
ATOM 1285 O O . THR A 1 161 ? 12.051 -15.703 9.359 1.00 93.06 161 THR A O 1
ATOM 1288 N N . ALA A 1 162 ? 10.034 -16.176 10.227 1.00 92.25 162 ALA A N 1
ATOM 1289 C CA . ALA A 1 162 ? 9.334 -16.202 8.947 1.00 92.25 162 ALA A CA 1
ATOM 1290 C C . ALA A 1 162 ? 9.190 -14.786 8.375 1.00 92.25 162 ALA A C 1
ATOM 1292 O O . ALA A 1 162 ? 9.415 -14.587 7.183 1.00 92.25 162 ALA A O 1
ATOM 1293 N N . TYR A 1 163 ? 8.904 -13.804 9.233 1.00 93.44 163 TYR A N 1
ATOM 1294 C CA . TYR A 1 163 ? 8.810 -12.393 8.869 1.00 93.44 163 TYR A CA 1
ATOM 1295 C C . TYR A 1 163 ? 10.114 -11.857 8.277 1.00 93.44 163 TYR A C 1
ATOM 1297 O O . TYR A 1 163 ? 10.105 -11.294 7.183 1.00 93.44 163 TYR A O 1
ATOM 1305 N N . GLY A 1 164 ? 11.249 -12.105 8.941 1.00 92.56 164 GLY A N 1
ATOM 1306 C CA . GLY A 1 164 ? 12.557 -11.686 8.434 1.00 92.56 164 GLY A CA 1
ATOM 1307 C C . GLY A 1 164 ? 12.883 -12.298 7.069 1.00 92.56 164 GLY A C 1
ATOM 1308 O O . GLY A 1 164 ? 13.326 -11.597 6.162 1.00 92.56 164 GLY A O 1
ATOM 1309 N N . ARG A 1 165 ? 12.602 -13.595 6.881 1.00 92.50 165 ARG A N 1
ATOM 1310 C CA . ARG A 1 165 ? 12.797 -14.267 5.584 1.00 92.50 165 ARG A CA 1
ATOM 1311 C C . ARG A 1 165 ? 11.907 -13.677 4.494 1.00 92.50 165 ARG A C 1
ATOM 1313 O O . ARG A 1 165 ? 12.399 -13.420 3.401 1.00 92.50 165 ARG A O 1
ATOM 1320 N N . LEU A 1 166 ? 10.627 -13.455 4.792 1.00 91.56 166 LEU A N 1
ATOM 1321 C CA . LEU A 1 166 ? 9.668 -12.900 3.841 1.00 91.56 166 LEU A CA 1
ATOM 1322 C C . LEU A 1 166 ? 10.096 -11.506 3.377 1.00 91.56 166 LEU A C 1
ATOM 1324 O O . LEU A 1 166 ? 10.167 -11.266 2.176 1.00 91.56 166 LEU A O 1
ATOM 1328 N N . LEU A 1 167 ? 10.443 -10.611 4.307 1.00 90.81 167 LEU A N 1
ATOM 1329 C CA . LEU A 1 167 ? 10.889 -9.264 3.955 1.00 90.81 167 LEU A CA 1
ATOM 1330 C C . LEU A 1 167 ? 12.179 -9.266 3.140 1.00 90.81 167 LEU A C 1
ATOM 1332 O O . LEU A 1 167 ? 12.295 -8.474 2.206 1.00 90.81 167 LEU A O 1
ATOM 1336 N N . ASN A 1 168 ? 13.126 -10.148 3.461 1.00 91.25 168 ASN A N 1
ATOM 1337 C CA . ASN A 1 168 ? 14.354 -10.268 2.681 1.00 91.25 168 ASN A CA 1
ATOM 1338 C C . ASN A 1 168 ? 14.056 -10.684 1.240 1.00 91.25 168 ASN A C 1
ATOM 1340 O O . ASN A 1 168 ? 14.585 -10.071 0.323 1.00 91.25 168 ASN A O 1
ATOM 1344 N N . VAL A 1 169 ? 13.168 -11.663 1.035 1.00 91.38 169 VAL A N 1
ATOM 1345 C CA . VAL A 1 169 ? 12.756 -12.087 -0.312 1.00 91.38 169 VAL A CA 1
ATOM 1346 C C . VAL A 1 169 ? 12.023 -10.960 -1.038 1.00 91.38 169 VAL A C 1
ATOM 1348 O O . VAL A 1 169 ? 12.332 -10.673 -2.187 1.00 91.38 169 VAL A O 1
ATOM 1351 N N . MET A 1 170 ? 11.078 -10.286 -0.379 1.00 89.31 170 MET A N 1
ATOM 1352 C CA . MET A 1 170 ? 10.272 -9.239 -1.017 1.00 89.31 170 MET A CA 1
ATOM 1353 C C . MET A 1 170 ? 11.066 -7.993 -1.427 1.00 89.31 170 MET A C 1
ATOM 1355 O O . MET A 1 170 ? 10.612 -7.242 -2.288 1.00 89.31 170 MET A O 1
ATOM 1359 N N . ASN A 1 171 ? 12.215 -7.752 -0.794 1.00 88.06 171 ASN A N 1
ATOM 1360 C CA . ASN A 1 171 ? 13.091 -6.615 -1.081 1.00 88.06 171 ASN A CA 1
ATOM 1361 C C . ASN A 1 171 ? 14.399 -7.037 -1.769 1.00 88.06 171 ASN A C 1
ATOM 1363 O O . ASN A 1 171 ? 15.330 -6.234 -1.872 1.00 88.06 171 ASN A O 1
ATOM 1367 N N . ASP A 1 172 ? 14.495 -8.290 -2.217 1.00 88.62 172 ASP A N 1
ATOM 1368 C CA . ASP A 1 172 ? 15.639 -8.759 -2.984 1.00 88.62 172 ASP A CA 1
ATOM 1369 C C . ASP A 1 172 ? 15.635 -8.110 -4.380 1.00 88.62 172 ASP A C 1
ATOM 1371 O O . ASP A 1 172 ? 14.596 -7.986 -5.026 1.00 88.62 172 ASP A O 1
ATOM 1375 N N . ARG A 1 173 ? 16.814 -7.712 -4.868 1.00 78.06 173 ARG A N 1
ATOM 1376 C CA . ARG A 1 173 ? 16.982 -7.046 -6.170 1.00 78.06 173 ARG A CA 1
ATOM 1377 C C . ARG A 1 173 ? 16.635 -7.942 -7.361 1.00 78.06 173 ARG A C 1
ATOM 1379 O O . ARG A 1 173 ? 16.477 -7.431 -8.465 1.00 78.06 173 ARG A O 1
ATOM 1386 N N . TYR A 1 174 ? 16.576 -9.257 -7.163 1.00 80.69 174 TYR A N 1
ATOM 1387 C CA . TYR A 1 174 ? 16.240 -10.223 -8.208 1.00 80.69 174 TYR A CA 1
ATOM 1388 C C . TYR A 1 174 ? 14.745 -10.546 -8.276 1.00 80.69 174 TYR A C 1
ATOM 1390 O O . TYR A 1 174 ? 14.316 -11.222 -9.213 1.00 80.69 174 TYR A O 1
ATOM 1398 N N . VAL A 1 175 ? 13.941 -10.082 -7.314 1.00 86.31 175 VAL A N 1
ATOM 1399 C CA . VAL A 1 175 ? 12.491 -10.275 -7.343 1.00 86.31 175 VAL A CA 1
ATOM 1400 C C . VAL A 1 175 ? 11.858 -9.123 -8.110 1.00 86.31 175 VAL A C 1
ATOM 1402 O O . VAL A 1 175 ? 11.887 -7.983 -7.665 1.00 86.31 175 VAL A O 1
ATOM 1405 N N . SER A 1 176 ? 11.276 -9.442 -9.266 1.00 89.19 176 SER A N 1
ATOM 1406 C CA . SER A 1 176 ? 10.551 -8.488 -10.102 1.00 89.19 176 SER A CA 1
ATOM 1407 C C . SER A 1 176 ? 9.267 -9.109 -10.642 1.00 89.19 176 SER A C 1
ATOM 1409 O O . SER A 1 176 ? 9.201 -10.304 -10.941 1.00 89.19 176 SER A O 1
ATOM 1411 N N . CYS A 1 177 ? 8.245 -8.276 -10.797 1.00 92.31 177 CYS A N 1
ATOM 1412 C CA . CYS A 1 177 ? 6.963 -8.609 -11.401 1.00 92.31 177 CYS A CA 1
ATOM 1413 C C . CYS A 1 177 ? 6.952 -8.394 -12.925 1.00 92.31 177 CYS A C 1
ATOM 1415 O O . CYS A 1 177 ? 5.902 -8.545 -13.558 1.00 92.31 177 CYS A O 1
ATOM 1417 N N . HIS A 1 178 ? 8.093 -8.051 -13.535 1.00 92.69 178 HIS A N 1
ATOM 1418 C CA . HIS A 1 178 ? 8.208 -7.915 -14.985 1.00 92.69 178 HIS A CA 1
ATOM 1419 C C . HIS A 1 178 ? 7.874 -9.232 -15.700 1.00 92.69 178 HIS A C 1
ATOM 1421 O O . HIS A 1 178 ? 8.512 -10.258 -15.473 1.00 92.69 178 HIS A O 1
ATOM 1427 N N . GLY A 1 179 ? 6.872 -9.210 -16.583 1.00 90.69 179 GLY A N 1
ATOM 1428 C CA . GLY A 1 179 ? 6.435 -10.396 -17.326 1.00 90.69 179 GLY A CA 1
ATOM 1429 C C . GLY A 1 179 ? 5.781 -11.477 -16.457 1.00 90.69 179 GLY A C 1
ATOM 1430 O O . GLY A 1 179 ? 5.637 -12.614 -16.906 1.00 90.69 179 GLY A O 1
ATOM 1431 N N . TYR A 1 180 ? 5.382 -11.149 -15.223 1.00 91.94 180 TYR A N 1
ATOM 1432 C CA . TYR A 1 180 ? 4.798 -12.119 -14.304 1.00 91.94 180 TYR A CA 1
ATOM 1433 C C . TYR A 1 180 ? 3.420 -12.610 -14.776 1.00 91.94 180 TYR A C 1
ATOM 1435 O O . TYR A 1 180 ? 2.538 -11.820 -15.124 1.00 91.94 180 TYR A O 1
ATOM 1443 N N . LEU A 1 181 ? 3.208 -13.928 -14.723 1.00 91.75 181 LEU A N 1
ATOM 1444 C CA . LEU A 1 181 ? 1.930 -14.569 -15.045 1.00 91.75 181 LEU A CA 1
ATOM 1445 C C . LEU A 1 181 ? 0.954 -14.447 -13.868 1.00 91.75 181 LEU A C 1
ATOM 1447 O O . LEU A 1 181 ? 0.902 -15.300 -12.979 1.00 91.75 181 LEU A O 1
ATOM 1451 N N . THR A 1 182 ? 0.153 -13.381 -13.859 1.00 92.44 182 THR A N 1
ATOM 1452 C CA . THR A 1 182 ? -0.757 -13.072 -12.741 1.00 92.44 182 THR A CA 1
ATOM 1453 C C . THR A 1 182 ? -1.884 -14.089 -12.554 1.00 92.44 182 THR A C 1
ATOM 1455 O O . THR A 1 182 ? -2.466 -14.143 -11.475 1.00 92.44 182 THR A O 1
ATOM 1458 N N . GLN A 1 183 ? -2.143 -14.966 -13.530 1.00 93.50 183 GLN A N 1
ATOM 1459 C CA . GLN A 1 183 ? -3.069 -16.098 -13.383 1.00 93.50 183 GLN A CA 1
ATOM 1460 C C . GLN A 1 183 ? -2.652 -17.040 -12.245 1.00 93.50 183 GLN A C 1
ATOM 1462 O O . GLN A 1 183 ? -3.494 -17.702 -11.639 1.00 93.50 183 GLN A O 1
ATOM 1467 N N . TYR A 1 184 ? -1.357 -17.098 -11.920 1.00 92.75 184 TYR A N 1
ATOM 1468 C CA . TYR A 1 184 ? -0.888 -17.859 -10.768 1.00 92.75 184 TYR A CA 1
ATOM 1469 C C . TYR A 1 184 ? -1.423 -17.289 -9.446 1.00 92.75 184 TYR A C 1
ATOM 1471 O O . TYR A 1 184 ? -1.785 -18.058 -8.556 1.00 92.75 184 TYR A O 1
ATOM 1479 N N . ILE A 1 185 ? -1.573 -15.964 -9.340 1.00 94.19 185 ILE A N 1
ATOM 1480 C CA . ILE A 1 185 ? -2.167 -15.315 -8.164 1.00 94.19 185 ILE A CA 1
ATOM 1481 C C . ILE A 1 185 ? -3.634 -15.723 -8.011 1.00 94.19 185 ILE A C 1
ATOM 1483 O O . ILE A 1 185 ? -4.061 -16.049 -6.907 1.00 94.19 185 ILE A O 1
ATOM 1487 N N . ASP A 1 186 ? -4.384 -15.849 -9.110 1.00 93.94 186 ASP A N 1
ATOM 1488 C CA . ASP A 1 186 ? -5.768 -16.343 -9.060 1.00 93.94 186 ASP A CA 1
ATOM 1489 C C . ASP A 1 186 ? -5.854 -17.782 -8.545 1.00 93.94 186 ASP A C 1
ATOM 1491 O O . ASP A 1 186 ? -6.765 -18.131 -7.791 1.00 93.94 186 ASP A O 1
ATOM 1495 N N . ILE A 1 187 ? -4.899 -18.633 -8.933 1.00 94.69 187 ILE A N 1
ATOM 1496 C CA . ILE A 1 187 ? -4.806 -20.006 -8.427 1.00 94.69 187 ILE A CA 1
ATOM 1497 C C . ILE A 1 187 ? -4.528 -19.994 -6.920 1.00 94.69 187 ILE A C 1
ATOM 1499 O O . ILE A 1 187 ? -5.147 -20.770 -6.190 1.00 94.69 187 ILE A O 1
ATOM 1503 N N . LEU A 1 188 ? -3.631 -19.125 -6.445 1.00 93.25 188 LEU A N 1
ATOM 1504 C CA . LEU A 1 188 ? -3.337 -18.979 -5.017 1.00 93.25 188 LEU A CA 1
ATOM 1505 C C . LEU A 1 188 ? -4.548 -18.460 -4.234 1.00 93.25 188 LEU A C 1
ATOM 1507 O O . LEU A 1 188 ? -4.909 -19.056 -3.221 1.00 93.25 188 LEU A O 1
ATOM 1511 N N . ASN A 1 189 ? -5.222 -17.427 -4.739 1.00 92.00 189 ASN A N 1
ATOM 1512 C CA . ASN A 1 189 ? -6.448 -16.884 -4.155 1.00 92.00 189 ASN A CA 1
ATOM 1513 C C . ASN A 1 189 ? -7.527 -17.975 -4.039 1.00 92.00 189 ASN A C 1
ATOM 1515 O O . ASN A 1 189 ? -8.105 -18.170 -2.973 1.00 92.00 189 ASN A O 1
ATOM 1519 N N . LYS A 1 190 ? -7.742 -18.767 -5.099 1.00 92.44 190 LYS A N 1
ATOM 1520 C CA . LYS A 1 190 ? -8.689 -19.895 -5.078 1.00 92.44 190 LYS A CA 1
ATOM 1521 C C . LYS A 1 190 ? -8.299 -20.996 -4.096 1.00 92.44 190 LYS A C 1
ATOM 1523 O O . LYS A 1 190 ? -9.187 -21.626 -3.537 1.00 92.44 190 LYS A O 1
ATOM 1528 N N . LYS A 1 191 ? -7.005 -21.275 -3.922 1.00 90.81 191 LYS A N 1
ATOM 1529 C CA . LYS A 1 191 ? -6.530 -22.273 -2.949 1.00 90.81 191 LYS A CA 1
ATOM 1530 C C . LYS A 1 191 ? -6.750 -21.820 -1.511 1.00 90.81 191 LYS A C 1
ATOM 1532 O O . LYS A 1 191 ? -7.017 -22.669 -0.679 1.00 90.81 191 LYS A O 1
ATOM 1537 N N . LEU A 1 192 ? -6.639 -20.522 -1.239 1.00 87.56 192 LEU A N 1
ATOM 1538 C CA . LEU A 1 192 ? -6.822 -19.968 0.101 1.00 87.56 192 LEU A CA 1
ATOM 1539 C C . LEU A 1 192 ? -8.296 -19.894 0.528 1.00 87.56 192 LEU A C 1
ATOM 1541 O O . LEU A 1 192 ? -8.595 -19.919 1.714 1.00 87.56 192 LEU A O 1
ATOM 1545 N N . LEU A 1 193 ? -9.209 -19.794 -0.441 1.00 86.19 193 LEU A N 1
ATOM 1546 C CA . LEU A 1 193 ? -10.659 -19.781 -0.215 1.00 86.19 193 LEU A CA 1
ATOM 1547 C C . LEU A 1 193 ? -11.285 -21.183 -0.091 1.00 86.19 193 LEU A C 1
ATOM 1549 O O . LEU A 1 193 ? -12.497 -21.279 0.097 1.00 86.19 193 LEU A O 1
ATOM 1553 N N . LYS A 1 194 ? -10.494 -22.249 -0.257 1.00 69.88 194 LYS A N 1
ATOM 1554 C CA . LYS A 1 194 ? -10.914 -23.644 -0.064 1.00 69.88 194 LYS A CA 1
ATOM 1555 C C . LYS A 1 194 ? -10.558 -24.113 1.336 1.00 69.88 194 LYS A C 1
ATOM 1557 O O . LYS A 1 194 ? -11.386 -24.858 1.898 1.00 69.88 194 LYS A O 1
#

Secondary structure (DSSP, 8-state):
--EEEEPGGGSEEEEEE-HHHHHHHHHHHHHHH-STTSSTT-HHHHHHHHHHHHHHHHHHTT-S-EEEEE-S--HHHHHHTT----SEEEEEEEEEEHHHHHHHHHHHHHHHHHHHHHHHT-S--S-GGGSTTTTT-HHHHHHHHHHHHHHHHHHTTS-HHHHHHHHHHHT-TT---TT--THHHHHHHHHHT-